Protein AF-0000000071573415 (afdb_homodimer)

Organism: Thalassiosira pseudonana (NCBI:txid35128)

Secondary structure (DSSP, 8-state):
--EEEEEPPPTHHHHHHHHHIIIIIIIHHHHHHHHHHHH-EEEEESSEEEEEESGGG-EEEEEEGGGEEEEEEEE-TTS-EEEEEEETTS-EEEEEEESSHHHHHHHHHTTS-HHHHHHIIIIIB----/--EEEEEPPPTHHHHHHHHHIIIIIIIHHHHHHHHHHHH-EEEEESSEEEEEESGGG-EEEEEEGGGEEEEEEEE-TTS-EEEEEEETTS-EEEEEEESSHHHHHHHHHTTS-HHHHHHIIIIIB----

Sequence (258 aa):
EETFYEGPPAITETIAPTISILTVVGIVPAAAAWARQAWVRYKITNRRIRVTSGIQGKDMAEIVYPDVVEIRTVKRLFGDGDMVFFLRDGAKFEMRNVPNFEETMEFILRNVDEDVVKMYRNKGDVGANEETFYEGPPAITETIAPTISILTVVGIVPAAAAWARQAWVRYKITNRRIRVTSGIQGKDMAEIVYPDVVEIRTVKRLFGDGDMVFFLRDGAKFEMRNVPNFEETMEFILRNVDEDVVKMYRNKGDVGAN

Foldseek 3Di:
DDDDDDDDDDCVVVVVVVVCVCPPPDPVVVVVVVQQVVAWDWDDDLFKIKIFGDDVSPDIDMDTQAQFDEKAKEADDVQFIKIWTQGNVRDIDIDGRHHNHVVSVVSSLVRHDPNRVVRCVVPRHPYPD/DDDDDDDDDDCVVVVVVVVCVCPPPDPVVVVVVVQQVVAWDWDDDLFKIKIFGDDVRPDIDMDTQAQFDEKAKEADDVQFIKIWTQGNVRDIDIDGRHHNHVVSVVSSLVRHDPNRVVRCVVPRHPYPD

Solvent-accessible surface area (backbone atoms only — not comparable to full-atom values): 13401 Å² total; per-residue (Å²): 132,52,76,76,46,75,44,53,50,36,63,68,73,38,44,56,42,42,50,48,12,46,52,69,60,14,36,52,60,24,45,52,40,47,48,46,48,70,40,31,33,39,36,36,41,64,54,35,43,35,41,28,30,49,79,93,46,72,38,70,48,73,50,47,34,88,42,47,61,41,51,39,38,39,73,46,95,83,41,25,19,34,38,36,36,34,32,76,86,68,49,76,47,77,46,66,36,35,53,57,28,67,64,48,48,55,56,50,52,70,45,35,52,67,68,34,44,53,48,24,76,76,63,18,66,49,62,86,116,132,53,77,77,44,74,44,53,50,37,63,67,72,38,44,56,43,42,50,48,11,47,51,67,62,14,36,52,59,25,46,50,39,46,47,47,49,71,39,31,32,39,36,36,40,63,52,34,43,35,39,27,30,49,79,92,46,73,38,72,49,74,48,45,34,88,42,49,60,40,51,40,38,40,77,44,96,84,41,26,18,35,40,37,36,34,32,75,85,68,48,75,48,78,46,68,35,34,52,58,28,67,64,47,49,54,55,50,51,71,45,35,53,66,69,33,44,52,48,26,75,75,62,18,63,49,59,90,119

Nearest PDB structures (foldseek):
  2yf0-assembly1_A-2  TM=7.183E-01  e=2.375E-02  Homo sapiens
  3tvv-assembly1_A  TM=5.685E-01  e=2.089E-02  Saccharomyces cerevisiae S288C
  3gyp-assembly1_A  TM=4.938E-01  e=9.049E-03  Saccharomyces cerevisiae
  3tw1-assembly1_A  TM=4.857E-01  e=3.726E-02  Saccharomyces cerevisiae S288C
  5gow-assembly1_B  TM=4.878E-01  e=1.861E-01  Homo sapiens

InterPro domains:
  IPR005182 YdbS-like, PH domain [PF03703] (39-108)

Radius of gyration: 31.97 Å; Cα contacts (8 Å, |Δi|>4): 483; chains: 2; bounding box: 37×88×58 Å

Structure (mmCIF, N/CA/C/O backbone):
data_AF-0000000071573415-model_v1
#
loop_
_entity.id
_entity.type
_entity.pdbx_description
1 polymer 'YdbS-like PH domain-containing protein'
#
loop_
_atom_site.group_PDB
_atom_site.id
_atom_site.type_symbol
_atom_site.label_atom_id
_atom_site.label_alt_id
_atom_site.label_comp_id
_atom_site.label_asym_id
_atom_site.label_entity_id
_atom_site.label_seq_id
_atom_site.pdbx_PDB_ins_code
_atom_site.Cartn_x
_atom_site.Cartn_y
_atom_site.Cartn_z
_atom_site.occupancy
_atom_site.B_iso_or_equiv
_atom_site.auth_seq_id
_atom_site.auth_comp_id
_atom_site.auth_asym_id
_atom_site.auth_atom_id
_atom_site.pdbx_PDB_model_num
ATOM 1 N N . GLU A 1 1 ? 7.246 -32.438 -30.641 1 89.75 1 GLU A N 1
ATOM 2 C CA . GLU A 1 1 ? 6.738 -31.828 -29.422 1 89.75 1 GLU A CA 1
ATOM 3 C C . GLU A 1 1 ? 5.953 -30.562 -29.719 1 89.75 1 GLU A C 1
ATOM 5 O O . GLU A 1 1 ? 6.426 -29.688 -30.438 1 89.75 1 GLU A O 1
ATOM 10 N N . GLU A 1 2 ? 4.629 -30.484 -29.422 1 95.69 2 GLU A N 1
ATOM 11 C CA . GLU A 1 2 ? 3.744 -29.328 -29.609 1 95.69 2 GLU A CA 1
ATOM 12 C C . GLU A 1 2 ? 3.537 -28.578 -28.297 1 95.69 2 GLU A C 1
ATOM 14 O O . GLU A 1 2 ? 3.219 -29.172 -27.281 1 95.69 2 GLU A O 1
ATOM 19 N N . THR A 1 3 ? 3.898 -27.297 -28.438 1 96.44 3 THR A N 1
ATOM 20 C CA . THR A 1 3 ? 3.762 -26.453 -27.25 1 96.44 3 THR A CA 1
ATOM 21 C C . THR A 1 3 ? 2.332 -25.922 -27.125 1 96.44 3 THR A C 1
ATOM 23 O O . THR A 1 3 ? 1.786 -25.344 -28.062 1 96.44 3 THR A O 1
ATOM 26 N N . PHE A 1 4 ? 1.819 -26.203 -25.906 1 96.94 4 PHE A N 1
ATOM 27 C CA . PHE A 1 4 ? 0.477 -25.703 -25.641 1 96.94 4 PHE A CA 1
ATOM 28 C C . PHE A 1 4 ? 0.533 -24.328 -24.969 1 96.94 4 PHE A C 1
ATOM 30 O O . PHE A 1 4 ? -0.201 -23.422 -25.359 1 96.94 4 PHE A O 1
ATOM 37 N N . TYR A 1 5 ? 1.377 -24.266 -23.984 1 96.88 5 TYR A N 1
ATOM 38 C CA . TYR A 1 5 ? 1.493 -23.031 -23.219 1 96.88 5 TYR A CA 1
ATOM 39 C C . TYR A 1 5 ? 2.945 -22.75 -22.844 1 96.88 5 TYR A C 1
ATOM 41 O O . TYR A 1 5 ? 3.682 -23.656 -22.469 1 96.88 5 TYR A O 1
ATOM 49 N N . GLU A 1 6 ? 3.363 -21.562 -23.016 1 96.19 6 GLU A N 1
ATOM 50 C CA . GLU A 1 6 ? 4.66 -21.062 -22.562 1 96.19 6 GLU A CA 1
ATOM 51 C C . GLU A 1 6 ? 4.559 -19.641 -22.016 1 96.19 6 GLU A C 1
ATOM 53 O O . GLU A 1 6 ? 4.293 -18.703 -22.781 1 96.19 6 GLU A O 1
ATOM 58 N N . GLY A 1 7 ? 4.574 -19.531 -20.766 1 94.31 7 GLY A N 1
ATOM 59 C CA . GLY A 1 7 ? 4.426 -18.219 -20.172 1 94.31 7 GLY A CA 1
ATOM 60 C C . GLY A 1 7 ? 4.426 -18.25 -18.656 1 94.31 7 GLY A C 1
ATOM 61 O O . GLY A 1 7 ? 4.723 -19.281 -18.047 1 94.31 7 GLY A O 1
ATOM 62 N N . PRO A 1 8 ? 4.203 -17.094 -17.984 1 93.94 8 PRO A N 1
ATOM 63 C CA . PRO A 1 8 ? 4.207 -16.984 -16.516 1 93.94 8 PRO A CA 1
ATOM 64 C C . PRO A 1 8 ? 2.936 -17.547 -15.883 1 93.94 8 PRO A C 1
ATOM 66 O O . PRO A 1 8 ? 1.972 -17.859 -16.594 1 93.94 8 PRO A O 1
ATOM 69 N N . PRO A 1 9 ? 2.936 -17.766 -14.5 1 95.25 9 PRO A N 1
ATOM 70 C CA . PRO A 1 9 ? 1.713 -18.156 -13.789 1 95.25 9 PRO A CA 1
ATOM 71 C C . PRO A 1 9 ? 0.625 -17.078 -13.859 1 95.25 9 PRO A C 1
ATOM 73 O O . PRO A 1 9 ? 0.882 -15.969 -14.312 1 95.25 9 PRO A O 1
ATOM 76 N N . ALA A 1 10 ? -0.51 -17.516 -13.422 1 93.81 10 ALA A N 1
ATOM 77 C CA . ALA A 1 10 ? -1.631 -16.578 -13.406 1 93.81 10 ALA A CA 1
ATOM 78 C C . ALA A 1 10 ? -1.359 -15.422 -12.461 1 93.81 10 ALA A C 1
ATOM 80 O O . ALA A 1 10 ? -0.76 -15.602 -11.398 1 93.81 10 ALA A O 1
ATOM 81 N N . ILE A 1 11 ? -1.774 -14.266 -12.758 1 91.69 11 ILE A N 1
ATOM 82 C CA . ILE A 1 11 ? -1.484 -13.031 -12.031 1 91.69 11 ILE A CA 1
ATOM 83 C C . ILE A 1 11 ? -2.389 -12.922 -10.805 1 91.69 11 ILE A C 1
ATOM 85 O O . ILE A 1 11 ? -2.137 -12.117 -9.906 1 91.69 11 ILE A O 1
ATOM 89 N N . THR A 1 12 ? -3.375 -13.836 -10.664 1 90.38 12 THR A N 1
ATOM 90 C CA . THR A 1 12 ? -4.355 -13.734 -9.586 1 90.38 12 THR A CA 1
ATOM 91 C C . THR A 1 12 ? -3.674 -13.789 -8.227 1 90.38 12 THR A C 1
ATOM 93 O O . THR A 1 12 ? -4.113 -13.141 -7.277 1 90.38 12 THR A O 1
ATOM 96 N N . GLU A 1 13 ? -2.654 -14.547 -8.055 1 84.62 13 GLU A N 1
ATOM 97 C CA . GLU A 1 13 ? -1.95 -14.688 -6.781 1 84.62 13 GLU A CA 1
ATOM 98 C C . GLU A 1 13 ? -1.253 -13.391 -6.391 1 84.62 13 GLU A C 1
ATOM 100 O O . GLU A 1 13 ? -0.98 -13.156 -5.211 1 84.62 13 GLU A O 1
ATOM 105 N N . THR A 1 14 ? -0.843 -12.609 -7.348 1 89.12 14 THR A N 1
ATOM 106 C CA . THR A 1 14 ? -0.146 -11.352 -7.086 1 89.12 14 THR A CA 1
ATOM 107 C C . THR A 1 14 ? -1.133 -10.258 -6.695 1 89.12 14 THR A C 1
ATOM 109 O O . THR A 1 14 ? -0.766 -9.297 -6.012 1 89.12 14 THR A O 1
ATOM 112 N N . ILE A 1 15 ? -2.369 -10.523 -6.977 1 89.25 15 ILE A N 1
ATOM 113 C CA . ILE A 1 15 ? -3.393 -9.5 -6.785 1 89.25 15 ILE A CA 1
ATOM 114 C C . ILE A 1 15 ? -3.686 -9.344 -5.293 1 89.25 15 ILE A C 1
ATOM 116 O O . ILE A 1 15 ? -3.74 -8.219 -4.785 1 89.25 15 ILE A O 1
ATOM 120 N N . ALA A 1 16 ? -3.83 -10.539 -4.57 1 86.5 16 ALA A N 1
ATOM 121 C CA . ALA A 1 16 ? -4.242 -10.508 -3.17 1 86.5 16 ALA A CA 1
ATOM 122 C C . ALA A 1 16 ? -3.252 -9.719 -2.32 1 86.5 16 ALA A C 1
ATOM 124 O O . ALA A 1 16 ? -3.645 -8.82 -1.575 1 86.5 16 ALA A O 1
ATOM 125 N N . PRO A 1 17 ? -1.995 -10.055 -2.504 1 84.81 17 PRO A N 1
ATOM 126 C CA . PRO A 1 17 ? -1.043 -9.273 -1.714 1 84.81 17 PRO A CA 1
ATOM 127 C C . PRO A 1 17 ? -1.015 -7.801 -2.115 1 84.81 17 PRO A C 1
ATOM 129 O O . PRO A 1 17 ? -0.811 -6.93 -1.265 1 84.81 17 PRO A O 1
ATOM 132 N N . THR A 1 18 ? -1.168 -7.508 -3.33 1 86.19 18 THR A N 1
ATOM 133 C CA . THR A 1 18 ? -1.162 -6.137 -3.824 1 86.19 18 THR A CA 1
ATOM 134 C C . THR A 1 18 ? -2.354 -5.355 -3.275 1 86.19 18 THR A C 1
ATOM 136 O O . THR A 1 18 ? -2.195 -4.25 -2.762 1 86.19 18 THR A O 1
ATOM 139 N N . ILE A 1 19 ? -3.549 -5.961 -3.277 1 84 19 ILE A N 1
ATOM 140 C CA . ILE A 1 19 ? -4.766 -5.328 -2.779 1 84 19 ILE A CA 1
ATOM 141 C C . ILE A 1 19 ? -4.676 -5.152 -1.266 1 84 19 ILE A C 1
ATOM 143 O O . ILE A 1 19 ? -5.102 -4.133 -0.725 1 84 19 ILE A O 1
ATOM 147 N N . SER A 1 20 ? -4.234 -6.25 -0.617 1 79.81 20 SER A N 1
ATOM 148 C CA . SER A 1 20 ? -4.117 -6.219 0.837 1 79.81 20 SER A CA 1
ATOM 149 C C . SER A 1 20 ? -3.281 -5.027 1.298 1 79.81 20 SER A C 1
ATOM 151 O O . SER A 1 20 ? -3.621 -4.367 2.281 1 79.81 20 SER A O 1
ATOM 153 N N . ILE A 1 21 ? -2.209 -4.711 0.674 1 73.69 21 ILE A N 1
ATOM 154 C CA . ILE A 1 21 ? -1.336 -3.584 0.986 1 73.69 21 ILE A CA 1
ATOM 155 C C . ILE A 1 21 ? -2.117 -2.277 0.86 1 73.69 21 ILE A C 1
ATOM 157 O O . ILE A 1 21 ? -2.002 -1.395 1.713 1 73.69 21 ILE A O 1
ATOM 161 N N . LEU A 1 22 ? -2.822 -2.219 -0.159 1 74 22 LEU A N 1
ATOM 162 C CA . LEU A 1 22 ? -3.566 -0.999 -0.45 1 74 22 LEU A CA 1
ATOM 163 C C . LEU A 1 22 ? -4.648 -0.759 0.597 1 74 22 LEU A C 1
ATOM 165 O O . LEU A 1 22 ? -4.855 0.376 1.032 1 74 22 LEU A O 1
ATOM 169 N N . THR A 1 23 ? -5.227 -1.8 1.065 1 72.75 23 THR A N 1
ATOM 170 C CA . THR A 1 23 ? -6.367 -1.651 1.962 1 72.75 23 THR A CA 1
ATOM 171 C C . THR A 1 23 ? -5.902 -1.439 3.4 1 72.75 23 THR A C 1
ATOM 173 O O . THR A 1 23 ? -6.371 -0.524 4.082 1 72.75 23 THR A O 1
ATOM 176 N N . VAL A 1 24 ? -5.23 -2.395 3.91 1 67.94 24 VAL A N 1
ATOM 177 C CA . VAL A 1 24 ? -4.992 -2.496 5.344 1 67.94 24 VAL A CA 1
ATOM 178 C C . VAL A 1 24 ? -4.125 -1.327 5.809 1 67.94 24 VAL A C 1
ATOM 180 O O . VAL A 1 24 ? -4.484 -0.617 6.75 1 67.94 24 VAL A O 1
ATOM 183 N N . VAL A 1 25 ? -2.939 -1.235 5.43 1 63.47 25 VAL A N 1
ATOM 184 C CA . VAL A 1 25 ? -1.968 -0.404 6.133 1 63.47 25 VAL A CA 1
ATOM 185 C C . VAL A 1 25 ? -1.987 1.012 5.559 1 63.47 25 VAL A C 1
ATOM 187 O O . VAL A 1 25 ? -1.736 1.982 6.277 1 63.47 25 VAL A O 1
ATOM 190 N N . GLY A 1 26 ? -2.305 1.01 4.238 1 70.19 26 GLY A N 1
ATOM 191 C CA . GLY A 1 26 ? -1.919 2.264 3.607 1 70.19 26 GLY A CA 1
ATOM 192 C C . GL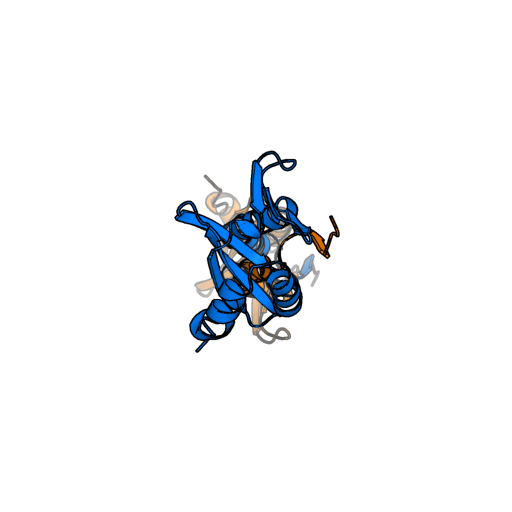Y A 1 26 ? -3.104 3.145 3.26 1 70.19 26 GLY A C 1
ATOM 193 O O . GLY A 1 26 ? -3.061 4.359 3.463 1 70.19 26 GLY A O 1
ATOM 194 N N . ILE A 1 27 ? -4.219 2.41 3.061 1 80.12 27 ILE A N 1
ATOM 195 C CA . ILE A 1 27 ? -5.199 3.205 2.332 1 80.12 27 ILE A CA 1
ATOM 196 C C . ILE A 1 27 ? -6.008 4.055 3.312 1 80.12 27 ILE A C 1
ATOM 198 O O . ILE A 1 27 ? -6.242 5.242 3.068 1 80.12 27 ILE A O 1
ATOM 202 N N . VAL A 1 28 ? -6.285 3.451 4.438 1 85 28 VAL A N 1
ATOM 203 C CA . VAL A 1 28 ? -7.156 4.148 5.375 1 85 28 VAL A CA 1
ATOM 204 C C . VAL A 1 28 ? -6.41 5.332 5.988 1 85 28 VAL A C 1
ATOM 206 O O . VAL A 1 28 ? -6.879 6.473 5.926 1 85 28 VAL A O 1
ATOM 209 N N . PRO A 1 29 ? -5.301 4.996 6.645 1 84.06 29 PRO A N 1
ATOM 210 C CA . PRO A 1 29 ? -4.578 6.145 7.199 1 84.06 29 PRO A CA 1
ATOM 211 C C . PRO A 1 29 ? -4.18 7.16 6.129 1 84.06 29 PRO A C 1
ATOM 213 O O . PRO A 1 29 ? -4.25 8.367 6.367 1 84.06 29 PRO A O 1
ATOM 216 N N . ALA A 1 30 ? -3.684 6.703 5.07 1 87.25 30 ALA A N 1
ATOM 217 C CA . ALA A 1 30 ? -3.307 7.59 3.971 1 87.25 30 ALA A CA 1
ATOM 218 C C . ALA A 1 30 ? -4.504 8.398 3.482 1 87.25 30 ALA A C 1
ATOM 220 O O . ALA A 1 30 ? -4.391 9.602 3.242 1 87.25 30 ALA A O 1
ATOM 221 N N . ALA A 1 31 ? -5.641 7.754 3.389 1 89.25 31 ALA A N 1
ATOM 222 C CA . ALA A 1 31 ? -6.859 8.438 2.955 1 89.25 31 ALA A CA 1
ATOM 223 C C . ALA A 1 31 ? -7.266 9.523 3.947 1 89.25 31 ALA A C 1
ATOM 225 O O . ALA A 1 31 ? -7.676 10.609 3.549 1 89.25 31 ALA A O 1
ATOM 226 N N . ALA A 1 32 ? -7.18 9.117 5.098 1 88.5 32 ALA A N 1
ATOM 227 C CA . ALA A 1 32 ? -7.508 10.086 6.141 1 88.5 32 ALA A CA 1
ATOM 228 C C . ALA A 1 32 ? -6.594 11.305 6.066 1 88.5 32 ALA A C 1
ATOM 230 O O . ALA A 1 32 ? -7.055 12.445 6.184 1 88.5 32 ALA A O 1
ATOM 231 N N . ALA A 1 33 ? -5.27 11.047 5.992 1 89.44 33 ALA A N 1
ATOM 232 C CA . ALA A 1 33 ? -4.293 12.125 5.879 1 89.44 33 ALA A CA 1
ATOM 233 C C . ALA A 1 33 ? -4.566 12.992 4.648 1 89.44 33 ALA A C 1
ATOM 235 O O . ALA A 1 33 ? -4.508 14.219 4.719 1 89.44 33 ALA A O 1
ATOM 236 N N . TRP A 1 34 ? -4.957 12.359 3.586 1 92.31 34 TRP A N 1
ATOM 237 C CA . TRP A 1 34 ? -5.238 13.062 2.342 1 92.31 34 TRP A CA 1
ATOM 238 C C . TRP A 1 34 ? -6.523 13.875 2.455 1 92.31 34 TRP A C 1
ATOM 240 O O . TRP A 1 34 ? -6.598 15 1.954 1 92.31 34 TRP A O 1
ATOM 250 N N . ALA A 1 35 ? -7.496 13.367 3.104 1 92 35 ALA A N 1
ATOM 251 C CA . ALA A 1 35 ? -8.734 14.102 3.35 1 92 35 ALA A CA 1
ATOM 252 C C . ALA A 1 35 ? -8.469 15.375 4.148 1 92 35 ALA A C 1
ATOM 254 O O . ALA A 1 35 ? -8.984 16.438 3.809 1 92 35 ALA A O 1
ATOM 255 N N . ARG A 1 36 ? -7.672 15.172 5.148 1 90.62 36 ARG A N 1
ATOM 256 C CA . ARG A 1 36 ? -7.32 16.344 5.945 1 90.62 36 ARG A CA 1
ATOM 257 C C . ARG A 1 36 ? -6.625 17.391 5.094 1 90.62 36 ARG A C 1
ATOM 259 O O . ARG A 1 36 ? -6.926 18.578 5.195 1 90.62 36 ARG A O 1
ATOM 266 N N . GLN A 1 37 ? -5.676 16.906 4.328 1 91.88 37 GLN A N 1
ATOM 267 C CA . GLN A 1 37 ? -4.93 17.797 3.445 1 91.88 37 GLN A CA 1
ATOM 268 C C . GLN A 1 37 ? -5.863 18.531 2.494 1 91.88 37 GLN A C 1
ATOM 270 O O . GLN A 1 37 ? -5.609 19.688 2.146 1 91.88 37 GLN A O 1
ATOM 275 N N . ALA A 1 38 ? -6.93 17.984 2.16 1 91.94 38 ALA A N 1
ATOM 276 C CA . ALA A 1 38 ? -7.848 18.531 1.169 1 91.94 38 ALA A CA 1
ATOM 277 C C . ALA A 1 38 ? -8.852 19.469 1.82 1 91.94 38 ALA A C 1
ATOM 279 O O . ALA A 1 38 ? -9.281 20.453 1.205 1 91.94 38 ALA A O 1
ATOM 280 N N . TRP A 1 39 ? -9.133 19.203 3.098 1 92.94 39 TRP A N 1
ATOM 281 C CA . TRP A 1 39 ? -10.258 19.922 3.701 1 92.94 39 TRP A CA 1
ATOM 282 C C . TRP A 1 39 ? -9.773 21.047 4.609 1 92.94 39 TRP A C 1
ATOM 284 O O . TRP A 1 39 ? -10.453 22.047 4.773 1 92.94 39 TRP A O 1
ATOM 294 N N . VAL A 1 40 ? -8.68 20.891 5.172 1 94.62 40 VAL A N 1
ATOM 295 C CA . VAL A 1 40 ? -8.195 21.891 6.125 1 94.62 40 VAL A CA 1
ATOM 296 C C . VAL A 1 40 ? -7.547 23.047 5.379 1 94.62 40 VAL A C 1
ATOM 298 O O . VAL A 1 40 ? -6.801 22.844 4.418 1 94.62 40 VAL A O 1
ATOM 301 N N . ARG A 1 41 ? -7.871 24.25 5.789 1 95.62 41 ARG A N 1
ATOM 302 C CA . ARG A 1 41 ? -7.297 25.453 5.207 1 95.62 41 ARG A CA 1
ATOM 303 C C . ARG A 1 41 ? -6.797 26.406 6.289 1 95.62 41 ARG A C 1
ATOM 305 O O . ARG A 1 41 ? -7.449 26.578 7.32 1 95.62 41 ARG A O 1
ATOM 312 N N . TYR A 1 42 ? -5.66 26.891 6.008 1 97.31 42 TYR A N 1
ATOM 313 C CA . TYR A 1 42 ? -5.09 27.938 6.852 1 97.31 42 TYR A CA 1
ATOM 314 C C . TYR A 1 42 ? -5.195 29.297 6.176 1 97.31 42 TYR A C 1
ATOM 316 O O . TYR A 1 42 ? -4.98 29.406 4.965 1 97.31 42 TYR A O 1
ATOM 324 N N . LYS A 1 43 ? -5.582 30.281 6.945 1 97.56 43 LYS A N 1
ATOM 325 C CA . LYS A 1 43 ? -5.52 31.672 6.52 1 97.56 43 LYS A CA 1
ATOM 326 C C . LYS A 1 43 ? -4.781 32.531 7.547 1 97.56 43 LYS A C 1
ATOM 328 O O . LYS A 1 43 ? -5.227 32.656 8.688 1 97.56 43 LYS A O 1
ATOM 333 N N . ILE A 1 44 ? -3.707 33.031 7.059 1 98.38 44 ILE A N 1
ATOM 334 C CA . ILE A 1 44 ? -2.867 33.844 7.926 1 98.38 44 ILE A CA 1
ATOM 335 C C . ILE A 1 44 ? -2.811 35.281 7.395 1 98.38 44 ILE A C 1
ATOM 337 O O . ILE A 1 44 ? -2.381 35.5 6.258 1 98.38 44 ILE A O 1
ATOM 341 N N . THR A 1 45 ? -3.293 36.281 8.141 1 98.25 45 THR A N 1
ATOM 342 C CA . THR A 1 45 ? -3.283 37.688 7.781 1 98.25 45 THR A CA 1
ATOM 343 C C . THR A 1 45 ? -2.488 38.531 8.797 1 98.25 45 THR A C 1
ATOM 345 O O . THR A 1 45 ? -1.849 37.969 9.688 1 98.25 45 THR A O 1
ATOM 348 N N . ASN A 1 46 ? -2.5 39.812 8.578 1 98.06 46 ASN A N 1
ATOM 349 C CA . ASN A 1 46 ? -1.81 40.688 9.531 1 98.06 46 ASN A CA 1
ATOM 350 C C . ASN A 1 46 ? -2.662 40.938 10.766 1 98.06 46 ASN A C 1
ATOM 352 O O . ASN A 1 46 ? -2.211 41.594 11.711 1 98.06 46 ASN A O 1
ATOM 356 N N . ARG A 1 47 ? -3.867 40.281 10.812 1 97.69 47 ARG A N 1
ATOM 357 C CA . ARG A 1 47 ? -4.73 40.562 11.953 1 97.69 47 ARG A CA 1
ATOM 358 C C . ARG A 1 47 ? -5.082 39.281 12.695 1 97.69 47 ARG A C 1
ATOM 360 O O . ARG A 1 47 ? -5.305 39.312 13.906 1 97.69 47 ARG A O 1
ATOM 367 N N . ARG A 1 48 ? -5.172 38.188 11.906 1 98.12 48 ARG A N 1
ATOM 368 C CA . ARG A 1 48 ? -5.699 37 12.539 1 98.12 48 ARG A CA 1
ATOM 369 C C . ARG A 1 48 ? -5.207 35.75 11.82 1 98.12 48 ARG A C 1
ATOM 371 O O . ARG A 1 48 ? -4.664 35.812 10.719 1 98.12 48 ARG A O 1
ATOM 378 N N . ILE A 1 49 ? -5.32 34.625 12.539 1 98.19 49 ILE A N 1
ATOM 379 C CA . ILE A 1 49 ? -5.105 33.281 12.008 1 98.19 49 ILE A CA 1
ATOM 380 C C . ILE A 1 49 ? -6.414 32.5 12.047 1 98.19 49 ILE A C 1
ATOM 382 O O . ILE A 1 49 ? -7.09 32.469 13.078 1 98.19 49 ILE A O 1
ATOM 386 N N . ARG A 1 50 ? -6.711 31.953 10.906 1 97.38 50 ARG A N 1
ATOM 387 C CA . ARG A 1 50 ? -7.926 31.156 10.781 1 97.38 50 ARG A CA 1
ATOM 388 C C . ARG A 1 50 ? -7.605 29.75 10.305 1 97.38 50 ARG A C 1
ATOM 390 O O . ARG A 1 50 ? -6.77 29.562 9.414 1 97.38 50 ARG A O 1
ATOM 397 N N . VAL A 1 51 ? -8.211 28.844 10.992 1 96.38 51 VAL A N 1
ATOM 398 C CA . VAL A 1 51 ? -8.148 27.453 10.555 1 96.38 51 VAL A CA 1
ATOM 399 C C . VAL A 1 51 ? -9.547 26.953 10.219 1 96.38 51 VAL A C 1
ATOM 401 O O . VAL A 1 51 ? -10.461 27.031 11.047 1 96.38 51 VAL A O 1
ATOM 404 N N . THR A 1 52 ? -9.711 26.688 8.969 1 95.44 52 THR A N 1
ATOM 405 C CA . THR A 1 52 ? -10.977 26.109 8.516 1 95.44 52 THR A CA 1
ATOM 406 C C . THR A 1 52 ? -10.836 24.609 8.297 1 95.44 52 THR A C 1
ATOM 408 O O . THR A 1 52 ? -9.883 24.156 7.66 1 95.44 52 THR A O 1
ATOM 411 N N . SER A 1 53 ? -11.734 23.984 9.156 1 90.12 53 SER A N 1
ATOM 412 C CA . SER A 1 53 ? -11.75 22.531 9.047 1 90.12 53 SER A CA 1
ATOM 413 C C . SER A 1 53 ? -13.148 22.016 8.727 1 90.12 53 SER A C 1
ATOM 415 O O . SER A 1 53 ? -14.102 22.797 8.648 1 90.12 53 SER A O 1
ATOM 417 N N . GLY A 1 54 ? -13.383 20.812 8.477 1 83.62 54 GLY A N 1
ATOM 418 C CA . GLY A 1 54 ? -14.664 20.219 8.133 1 83.62 54 GLY A CA 1
ATOM 419 C C . GLY A 1 54 ? -14.938 20.219 6.637 1 83.62 54 GLY A C 1
ATOM 420 O O . GLY A 1 54 ? -14.188 20.828 5.863 1 83.62 54 GLY A O 1
ATOM 421 N N . ILE A 1 55 ? -16.016 19.531 6.414 1 80.56 55 ILE A N 1
ATOM 422 C CA . ILE A 1 55 ? -16.438 19.5 5.02 1 80.56 55 ILE A CA 1
ATOM 423 C C . ILE A 1 55 ? -16.984 20.875 4.609 1 80.56 55 ILE A C 1
ATOM 425 O O . ILE A 1 55 ? -17.828 21.438 5.293 1 80.56 55 ILE A O 1
ATOM 429 N N . GLN A 1 56 ? -16.453 21.5 3.514 1 80.69 56 GLN A N 1
ATOM 430 C CA . GLN A 1 56 ? -16.859 22.797 2.975 1 80.69 56 GLN A CA 1
ATOM 431 C C . GLN A 1 56 ? -16.547 23.922 3.957 1 80.69 56 GLN A C 1
ATOM 433 O O . GLN A 1 56 ? -17.234 24.938 3.969 1 80.69 56 GLN A O 1
ATOM 438 N N . GLY A 1 57 ? -15.617 23.594 4.93 1 82.06 57 GLY A N 1
ATOM 439 C CA . GLY A 1 57 ? -15.18 24.656 5.816 1 82.06 57 GLY A CA 1
ATOM 440 C C . GLY A 1 57 ? -16.219 25.031 6.863 1 82.06 57 GLY A C 1
ATOM 441 O O . GLY A 1 57 ? -16.328 26.203 7.242 1 82.06 57 GLY A O 1
ATOM 442 N N . LYS A 1 58 ? -17.016 24.016 7.312 1 87.81 58 LYS A N 1
ATOM 443 C CA . LYS A 1 58 ? -18.094 24.281 8.258 1 87.81 58 LYS A CA 1
ATOM 444 C C . LYS A 1 58 ? -17.547 24.547 9.656 1 87.81 58 LYS A C 1
ATOM 446 O O . LYS A 1 58 ? -18.219 25.172 10.484 1 87.81 58 LYS A O 1
ATOM 451 N N . ASP A 1 59 ? -16.391 24.094 9.859 1 92.88 59 ASP A N 1
ATOM 452 C CA . ASP A 1 59 ? -15.766 24.312 11.156 1 92.88 59 ASP A CA 1
ATOM 453 C C . ASP A 1 59 ? -14.625 25.328 11.047 1 92.88 59 ASP A C 1
ATOM 455 O O . ASP A 1 59 ? -13.703 25.156 10.258 1 92.88 59 ASP A O 1
ATOM 459 N N . MET A 1 60 ? -14.789 26.469 11.664 1 94.5 60 MET A N 1
ATOM 460 C CA . MET A 1 60 ? -13.773 27.516 11.602 1 94.5 60 MET A CA 1
ATOM 461 C C . MET A 1 60 ? -13.305 27.891 13 1 94.5 60 MET A C 1
ATOM 463 O O . MET A 1 60 ? -14.117 28.016 13.922 1 94.5 60 MET A O 1
ATOM 467 N N . ALA A 1 61 ? -12.07 27.875 13.242 1 95.69 61 ALA A N 1
ATOM 468 C CA . ALA A 1 61 ? -11.438 28.406 14.445 1 95.69 61 ALA A CA 1
ATOM 469 C C . ALA A 1 61 ? -10.531 29.594 14.109 1 95.69 61 ALA A C 1
ATOM 471 O O . ALA A 1 61 ? -9.758 29.531 13.148 1 95.69 61 ALA A O 1
ATOM 472 N N . GLU A 1 62 ? -10.711 30.656 14.859 1 97 62 GLU A N 1
ATOM 473 C CA . GLU A 1 62 ? -9.984 31.875 14.555 1 97 62 GLU A CA 1
ATOM 474 C C . GLU A 1 62 ? -9.391 32.5 15.82 1 97 62 GLU A C 1
ATOM 476 O O . GLU A 1 62 ? -10.023 32.5 16.875 1 97 62 GLU A O 1
ATOM 481 N N . ILE A 1 63 ? -8.164 33.031 15.695 1 97.94 63 ILE A N 1
ATOM 482 C CA . ILE A 1 63 ? -7.562 33.812 16.781 1 97.94 63 ILE A CA 1
ATOM 483 C C . ILE A 1 63 ? -7.055 35.125 16.234 1 97.94 63 ILE A C 1
ATOM 485 O O . ILE A 1 63 ? -6.707 35.25 15.062 1 97.94 63 ILE A O 1
ATOM 489 N N . VAL A 1 64 ? -7.02 36.156 17.062 1 98.06 64 VAL A N 1
ATOM 490 C CA . VAL A 1 64 ? -6.48 37.469 16.703 1 98.06 64 VAL A CA 1
ATOM 491 C C . VAL A 1 64 ? -5.156 37.688 17.438 1 98.06 64 VAL A C 1
ATOM 493 O O . VAL A 1 64 ? -5.012 37.312 18.594 1 98.06 64 VAL A O 1
ATOM 496 N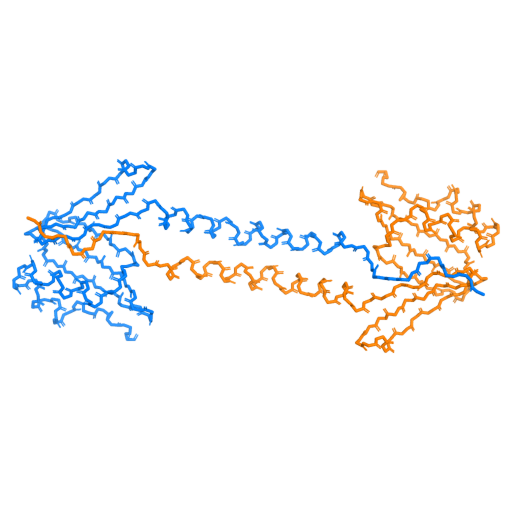 N . TYR A 1 65 ? -4.293 38.344 16.812 1 98.19 65 TYR A N 1
ATOM 497 C CA . TYR A 1 65 ? -2.928 38.5 17.297 1 98.19 65 TYR A CA 1
ATOM 498 C C . TYR A 1 65 ? -2.916 39.156 18.672 1 98.19 65 TYR A C 1
ATOM 500 O O . TYR A 1 65 ? -2.148 38.781 19.547 1 98.19 65 TYR A O 1
ATOM 508 N N . PRO A 1 66 ? -3.811 40.125 19 1 98.06 66 PRO A N 1
ATOM 509 C CA . PRO A 1 66 ? -3.793 40.781 20.312 1 98.06 66 PRO A CA 1
ATOM 510 C C . PRO A 1 66 ? -4.094 39.781 21.453 1 98.06 66 PRO A C 1
ATOM 512 O O . PRO A 1 66 ? -3.721 40.062 22.609 1 98.06 66 PRO A O 1
ATOM 515 N N . ASP A 1 67 ? -4.719 38.656 21.141 1 98.06 67 ASP A N 1
ATOM 516 C CA . ASP A 1 67 ? -5.098 37.719 22.172 1 98.06 67 ASP A CA 1
ATOM 517 C C . ASP A 1 67 ? -3.973 36.719 22.438 1 98.06 67 ASP A C 1
ATOM 519 O O . ASP A 1 67 ? -4.031 35.938 23.406 1 98.06 67 ASP A O 1
ATOM 523 N N . VAL A 1 68 ? -2.947 36.781 21.719 1 98.25 68 VAL A N 1
ATOM 524 C CA . VAL A 1 68 ? -1.854 35.844 21.859 1 98.25 68 VAL A CA 1
ATOM 525 C C . VAL A 1 68 ? -0.916 36.281 22.984 1 98.25 68 VAL A C 1
ATOM 527 O O . VAL A 1 68 ? -0.44 37.406 22.984 1 98.25 68 VAL A O 1
ATOM 530 N N . VAL A 1 69 ? -0.563 35.344 23.875 1 97.81 69 VAL A N 1
ATOM 531 C CA . VAL A 1 69 ? 0.302 35.719 24.984 1 97.81 69 VAL A CA 1
ATOM 532 C C . VAL A 1 69 ? 1.593 34.906 24.938 1 97.81 69 VAL A C 1
ATOM 534 O O . VAL A 1 69 ? 2.59 35.281 25.562 1 97.81 69 VAL A O 1
ATOM 537 N N . GLU A 1 70 ? 1.502 33.781 24.234 1 97 70 GLU A N 1
ATOM 538 C CA . GLU A 1 70 ? 2.689 32.938 24.094 1 97 70 GLU A CA 1
ATOM 539 C C . GLU A 1 70 ? 2.613 32.094 22.828 1 97 70 GLU A C 1
ATOM 541 O O . GLU A 1 70 ? 1.526 31.688 22.406 1 97 70 GLU A O 1
ATOM 546 N N . ILE A 1 71 ? 3.756 31.906 22.203 1 97.75 71 ILE A N 1
ATOM 547 C CA . ILE A 1 71 ? 3.852 31.031 21.047 1 97.75 71 ILE A CA 1
ATOM 548 C C . ILE A 1 71 ? 4.914 29.953 21.297 1 97.75 71 ILE A C 1
ATOM 550 O O . ILE A 1 71 ? 6.012 30.266 21.766 1 97.75 71 ILE A O 1
ATOM 554 N N . ARG A 1 72 ? 4.57 28.734 21.031 1 96.5 72 ARG A N 1
ATOM 555 C CA . ARG A 1 72 ? 5.512 27.625 21.031 1 96.5 72 ARG A CA 1
ATOM 556 C C . ARG A 1 72 ? 5.543 26.938 19.672 1 96.5 72 ARG A C 1
ATOM 558 O O . ARG A 1 72 ? 4.508 26.781 19.016 1 96.5 72 ARG A O 1
ATOM 565 N N . THR A 1 73 ? 6.766 26.594 19.281 1 96.62 73 THR A N 1
AT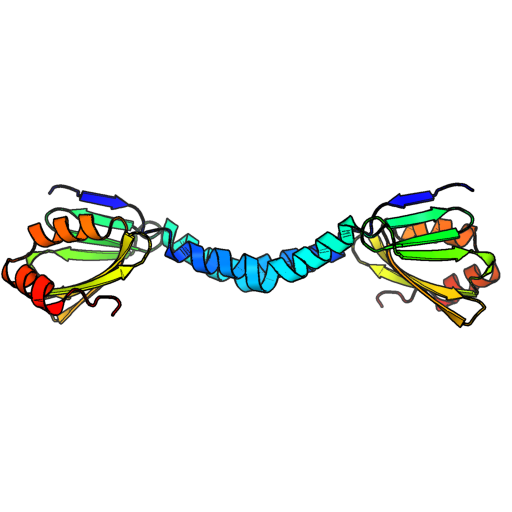OM 566 C CA . THR A 1 73 ? 6.859 26.016 17.938 1 96.62 73 THR A CA 1
ATOM 567 C C . THR A 1 73 ? 7.816 24.828 17.938 1 96.62 73 THR A C 1
ATOM 569 O O . THR A 1 73 ? 8.625 24.672 18.844 1 96.62 73 THR A O 1
ATOM 572 N N . VAL A 1 74 ? 7.562 23.969 17.016 1 94.38 74 VAL A N 1
ATOM 573 C CA . VAL A 1 74 ? 8.469 22.875 16.688 1 94.38 74 VAL A CA 1
ATOM 574 C C . VAL A 1 74 ? 8.727 22.828 15.188 1 94.38 74 VAL A C 1
ATOM 576 O O . VAL A 1 74 ? 7.84 22.484 14.406 1 94.38 74 VAL A O 1
ATOM 579 N N . LYS A 1 75 ? 9.891 23.188 14.828 1 93.31 75 LYS A N 1
ATOM 580 C CA . LYS A 1 75 ? 10.281 23.141 13.422 1 93.31 75 LYS A CA 1
ATOM 581 C C . LYS A 1 75 ? 10.641 21.719 13 1 93.31 75 LYS A C 1
ATOM 583 O O . LYS A 1 75 ? 11.281 20.984 13.758 1 93.31 75 LYS A O 1
ATOM 588 N N . ARG A 1 76 ? 10.266 21.359 11.758 1 91.06 76 ARG A N 1
ATOM 589 C CA . ARG A 1 76 ? 10.57 20.016 11.242 1 91.06 76 ARG A CA 1
ATOM 590 C C . ARG A 1 76 ? 11.594 20.094 10.109 1 91.06 76 ARG A C 1
ATOM 592 O O . ARG A 1 76 ? 11.945 21.188 9.656 1 91.06 76 ARG A O 1
ATOM 599 N N . LEU A 1 77 ? 12.078 18.875 9.633 1 87.75 77 LEU A N 1
ATOM 600 C CA . LEU A 1 77 ? 13.211 18.766 8.727 1 87.75 77 LEU A CA 1
ATOM 601 C C . LEU A 1 77 ? 12.859 19.297 7.34 1 87.75 77 LEU A C 1
ATOM 603 O O . LEU A 1 77 ? 13.727 19.797 6.621 1 87.75 77 LEU A O 1
ATOM 607 N N . PHE A 1 78 ? 11.641 19.375 6.898 1 91.06 78 PHE A N 1
ATOM 608 C CA . PHE A 1 78 ? 11.273 19.734 5.535 1 91.06 78 PHE A CA 1
ATOM 609 C C . PHE A 1 78 ? 10.789 21.172 5.465 1 91.06 78 PHE A C 1
ATOM 611 O O . PHE A 1 78 ? 10.227 21.594 4.453 1 91.06 78 PHE A O 1
ATOM 618 N N . GLY A 1 79 ? 10.969 21.953 6.469 1 92.62 79 GLY A N 1
ATOM 619 C CA . GLY A 1 79 ? 10.625 23.359 6.445 1 92.62 79 GLY A CA 1
ATOM 620 C C . GLY A 1 79 ? 9.242 23.656 7.012 1 92.62 79 GLY A C 1
ATOM 621 O O . GLY A 1 79 ? 8.805 24.7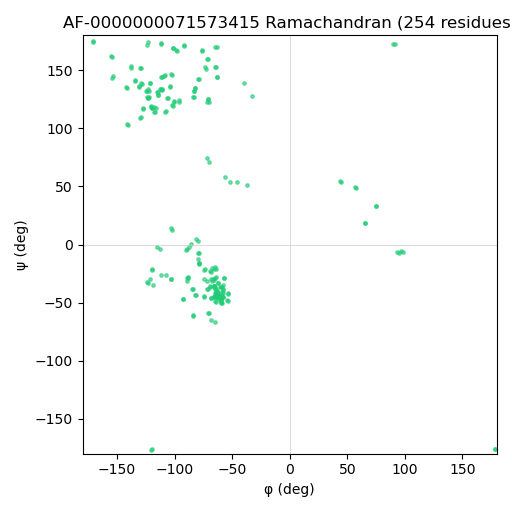97 7.047 1 92.62 79 GLY A O 1
ATOM 622 N N . ASP A 1 80 ? 8.555 22.562 7.27 1 95.81 80 ASP A N 1
ATOM 623 C CA . ASP A 1 80 ? 7.262 22.719 7.93 1 95.81 80 ASP A CA 1
ATOM 624 C C . ASP A 1 80 ? 7.406 22.641 9.445 1 95.81 80 ASP A C 1
ATOM 626 O O . ASP A 1 80 ? 8.516 22.516 9.969 1 95.81 80 ASP A O 1
ATOM 630 N N . GLY A 1 81 ? 6.363 22.938 10.18 1 95.44 81 GLY A N 1
ATOM 631 C CA . GLY A 1 81 ? 6.406 22.891 11.633 1 95.44 81 GLY A CA 1
ATOM 632 C C . GLY A 1 81 ? 5.043 23.062 12.273 1 95.44 81 GLY A C 1
ATOM 633 O O . GLY A 1 81 ? 4.039 23.234 11.578 1 95.44 81 GLY A O 1
ATOM 634 N N . ASP A 1 82 ? 5.051 22.906 13.555 1 96.5 82 ASP A N 1
ATOM 635 C CA . ASP A 1 82 ? 3.842 23.062 14.359 1 96.5 82 ASP A CA 1
ATOM 636 C C . ASP A 1 82 ? 3.932 24.312 15.25 1 96.5 82 ASP A C 1
ATOM 638 O O . ASP A 1 82 ? 5.02 24.688 15.688 1 96.5 82 ASP A O 1
ATOM 642 N N . MET A 1 83 ? 2.77 24.953 15.406 1 97.44 83 MET A N 1
ATOM 643 C CA . MET A 1 83 ? 2.684 26.141 16.266 1 97.44 83 MET A CA 1
ATOM 644 C C . MET A 1 83 ? 1.541 26 17.266 1 97.44 83 MET A C 1
ATOM 646 O O . MET A 1 83 ? 0.477 25.469 16.938 1 97.44 83 MET A O 1
ATOM 650 N N . VAL A 1 84 ? 1.801 26.375 18.391 1 97.44 84 VAL A N 1
ATOM 651 C CA . VAL A 1 84 ? 0.77 26.438 19.422 1 97.44 84 VAL A CA 1
ATOM 652 C C . VAL A 1 84 ? 0.689 27.859 19.969 1 97.44 84 VAL A C 1
ATOM 654 O O . VAL A 1 84 ? 1.708 28.453 20.344 1 97.44 84 VAL A O 1
ATOM 657 N N . PHE A 1 85 ? -0.483 28.453 19.969 1 98.12 85 PHE A N 1
ATOM 658 C CA . PHE A 1 85 ? -0.74 29.781 20.516 1 98.12 85 PHE A CA 1
ATOM 659 C C . PHE A 1 85 ? -1.496 29.703 21.828 1 98.12 85 PHE A C 1
ATOM 661 O O . PHE A 1 85 ? -2.521 29.016 21.922 1 98.12 85 PHE A O 1
ATOM 668 N N . PHE A 1 86 ? -0.966 30.297 22.781 1 97.75 86 PHE A N 1
ATOM 669 C CA . PHE A 1 86 ? -1.668 30.453 24.047 1 97.75 86 PHE A CA 1
ATOM 670 C C . PHE A 1 86 ? -2.357 31.812 24.109 1 97.75 86 PHE A C 1
ATOM 672 O O . PHE A 1 86 ? -1.733 32.844 23.859 1 97.75 86 PHE A O 1
ATOM 679 N N . LEU A 1 87 ? -3.619 31.797 24.344 1 98.25 87 LEU A N 1
ATOM 680 C CA . LEU A 1 87 ? -4.422 33.031 24.312 1 98.25 87 LEU A CA 1
ATOM 681 C C . LEU A 1 87 ? -4.648 33.562 25.703 1 98.25 87 LEU A C 1
ATOM 683 O O . LEU A 1 87 ? -4.422 32.875 26.703 1 98.25 87 LEU A O 1
ATOM 687 N N . ARG A 1 88 ? -5.117 34.75 25.766 1 97.56 88 ARG A N 1
ATOM 688 C CA . ARG A 1 88 ? -5.32 35.469 27.016 1 97.56 88 ARG A CA 1
ATOM 689 C C . ARG A 1 88 ? -6.387 34.781 27.875 1 97.56 88 ARG A C 1
ATOM 691 O O . ARG A 1 88 ? -6.305 34.812 29.109 1 97.56 88 ARG A O 1
ATOM 698 N N . ASP A 1 89 ? -7.262 34.156 27.234 1 97.06 89 ASP A N 1
ATOM 699 C CA . ASP A 1 89 ? -8.359 33.5 27.969 1 97.06 89 ASP A CA 1
ATOM 700 C C . ASP A 1 89 ? -7.977 32.125 28.422 1 97.06 89 ASP A C 1
ATOM 702 O O . ASP A 1 89 ? -8.797 31.406 29.016 1 97.06 89 ASP A O 1
ATOM 706 N N . GLY A 1 90 ? -6.816 31.734 28.125 1 97 90 GLY A N 1
ATOM 707 C CA . GLY A 1 90 ? -6.344 30.422 28.562 1 97 90 GLY A CA 1
ATOM 708 C C . GLY A 1 90 ? -6.496 29.344 27.5 1 97 90 GLY A C 1
ATOM 709 O O . GLY A 1 90 ? -6.008 28.234 27.672 1 97 90 GLY A O 1
ATOM 710 N N . ALA A 1 91 ? -7.133 29.734 26.406 1 97.06 91 ALA A N 1
ATOM 711 C CA . ALA A 1 91 ? -7.324 28.766 25.344 1 97.06 91 ALA A CA 1
ATOM 712 C C . ALA A 1 91 ? -6.02 28.5 24.594 1 97.06 91 ALA A C 1
ATOM 714 O O . ALA A 1 91 ? -5.113 29.344 24.609 1 97.06 91 ALA A O 1
ATOM 715 N N . LYS A 1 92 ? -5.992 27.312 24.062 1 97 92 LYS A N 1
ATOM 716 C CA . LYS A 1 92 ? -4.867 26.922 23.219 1 97 92 LYS A CA 1
ATOM 717 C C . LYS A 1 92 ? -5.309 26.734 21.766 1 97 92 LYS A C 1
ATOM 719 O O . LYS A 1 92 ? -6.355 26.141 21.5 1 97 92 LYS A O 1
ATOM 724 N N . PHE A 1 93 ? -4.566 27.281 20.859 1 97.5 93 PHE A N 1
ATOM 725 C CA . PHE A 1 93 ? -4.82 27.172 19.422 1 97.5 93 PHE A CA 1
ATOM 726 C C . PHE A 1 93 ? -3.641 26.516 18.719 1 97.5 93 PHE A C 1
ATOM 728 O O . PHE A 1 93 ? -2.514 27.016 18.797 1 97.5 93 PHE A O 1
ATOM 735 N N . GLU A 1 94 ? -3.9 25.359 18.094 1 96.62 94 GLU A N 1
ATOM 736 C CA . GLU A 1 94 ? -2.805 24.609 17.484 1 96.62 94 GLU A CA 1
ATOM 737 C C . GLU A 1 94 ? -2.914 24.625 15.961 1 96.62 94 GLU A C 1
ATOM 739 O O . GLU A 1 94 ? -4.012 24.5 15.406 1 96.62 94 GLU A O 1
ATOM 744 N N . MET A 1 95 ? -1.827 24.875 15.297 1 96.12 95 MET A N 1
ATOM 745 C CA . MET A 1 95 ? -1.658 24.719 13.852 1 96.12 95 MET A CA 1
ATOM 746 C C . MET A 1 95 ? -0.554 23.719 13.539 1 96.12 95 MET A C 1
ATOM 748 O O . MET A 1 95 ? 0.61 23.938 13.875 1 96.12 95 MET A O 1
ATOM 752 N N . ARG A 1 96 ? -0.952 22.609 12.859 1 93.94 96 ARG A N 1
ATOM 753 C CA . ARG A 1 96 ? 0.023 21.578 12.57 1 93.94 96 ARG A CA 1
ATOM 754 C C . ARG A 1 96 ? 0.473 21.641 11.109 1 93.94 96 ARG A C 1
ATOM 756 O O . ARG A 1 96 ? -0.305 22.016 10.234 1 93.94 96 ARG A O 1
ATOM 763 N N . ASN A 1 97 ? 1.674 21.312 10.93 1 95.06 97 ASN A N 1
ATOM 764 C CA . ASN A 1 97 ? 2.246 21.172 9.602 1 95.06 97 ASN A CA 1
ATOM 765 C C . ASN A 1 97 ? 2.104 22.469 8.797 1 95.06 97 ASN A C 1
ATOM 767 O O . ASN A 1 97 ? 1.614 22.453 7.664 1 95.06 97 ASN A O 1
ATOM 771 N N . VAL A 1 98 ? 2.484 23.562 9.453 1 96.44 98 VAL A N 1
ATOM 772 C CA . VAL A 1 98 ? 2.477 24.859 8.797 1 96.44 98 VAL A CA 1
ATOM 773 C C . VAL A 1 98 ? 3.588 24.922 7.75 1 96.44 98 VAL A C 1
ATOM 775 O O . VAL A 1 98 ? 4.758 24.703 8.07 1 96.44 98 VAL A O 1
ATOM 778 N N . PRO A 1 99 ? 3.215 25.203 6.461 1 95.06 99 PRO A N 1
ATOM 779 C CA . PRO A 1 99 ? 4.262 25.297 5.441 1 95.06 99 PRO A CA 1
ATOM 780 C C . PRO A 1 99 ? 5.121 26.547 5.59 1 95.06 99 PRO A C 1
ATOM 782 O O . PRO A 1 99 ? 4.695 27.516 6.215 1 95.06 99 PRO A O 1
ATOM 785 N N . ASN A 1 100 ? 6.371 26.5 4.961 1 95.31 100 ASN A N 1
ATOM 786 C CA . ASN A 1 100 ? 7.266 27.656 5.047 1 95.31 100 ASN A CA 1
ATOM 787 C C . ASN A 1 100 ? 7.312 28.219 6.461 1 95.31 100 ASN A C 1
ATOM 789 O O . ASN A 1 100 ? 7.117 29.422 6.66 1 95.31 100 ASN A O 1
ATOM 793 N N . PHE A 1 101 ? 7.621 27.359 7.375 1 96.69 101 PHE A N 1
ATOM 794 C CA . PHE A 1 101 ? 7.492 27.625 8.805 1 96.69 101 PHE A CA 1
ATOM 795 C C . PHE A 1 101 ? 8.234 28.891 9.18 1 96.69 101 PHE A C 1
ATOM 797 O O . PHE A 1 101 ? 7.684 29.766 9.859 1 96.69 101 PHE A O 1
ATOM 804 N N . GLU A 1 102 ? 9.453 29.062 8.75 1 96.25 102 GLU A N 1
ATOM 805 C CA . GLU A 1 102 ? 10.289 30.188 9.164 1 96.25 102 GLU A CA 1
ATOM 806 C C . GLU A 1 102 ? 9.719 31.516 8.688 1 96.25 102 GLU A C 1
ATOM 808 O O . GLU A 1 102 ? 9.633 32.469 9.453 1 96.25 102 GLU A O 1
ATOM 813 N N . GLU A 1 103 ? 9.375 31.547 7.402 1 97.25 103 GLU A N 1
ATOM 814 C CA . GLU A 1 103 ? 8.773 32.75 6.855 1 97.25 103 GLU A CA 1
ATOM 815 C C . GLU A 1 103 ? 7.449 33.062 7.539 1 97.25 103 GLU A C 1
ATOM 817 O O . GLU A 1 103 ? 7.156 34.25 7.832 1 97.25 103 GLU A O 1
ATOM 822 N N . THR A 1 104 ? 6.699 32.031 7.758 1 97.88 104 THR A N 1
ATOM 823 C CA . THR A 1 104 ? 5.414 32.188 8.422 1 97.88 104 THR A CA 1
ATOM 824 C C . THR A 1 104 ? 5.602 32.75 9.836 1 97.88 104 THR A C 1
ATOM 826 O O . THR A 1 104 ? 4.906 33.656 10.25 1 97.88 104 THR A O 1
ATOM 829 N N . MET A 1 105 ? 6.562 32.188 10.531 1 97.06 105 MET A N 1
ATOM 830 C CA . MET A 1 105 ? 6.812 32.625 11.906 1 97.06 105 MET A CA 1
ATOM 831 C C . MET A 1 105 ? 7.273 34.062 11.945 1 97.06 105 MET A C 1
ATOM 833 O O . MET A 1 105 ? 6.848 34.844 12.812 1 97.06 105 MET A O 1
ATOM 837 N N . GLU A 1 106 ? 8.117 34.438 11.047 1 97.12 106 GLU A N 1
ATOM 838 C CA . GLU A 1 106 ? 8.57 35.812 10.984 1 97.12 106 GLU A CA 1
ATOM 839 C C . GLU A 1 106 ? 7.402 36.781 10.758 1 97.12 106 GLU A C 1
ATOM 841 O O . GLU A 1 106 ? 7.328 37.844 11.391 1 97.12 106 GLU A O 1
ATOM 846 N N . PHE A 1 107 ? 6.551 36.375 9.836 1 98.31 107 PHE A N 1
ATOM 847 C CA . PHE A 1 107 ? 5.371 37.188 9.562 1 98.31 107 PHE A CA 1
ATOM 848 C C . PHE A 1 107 ? 4.504 37.344 10.812 1 98.31 107 PHE A C 1
ATOM 850 O O . PHE A 1 107 ? 4.059 38.438 11.148 1 98.31 107 PHE A O 1
ATOM 857 N N . ILE A 1 108 ? 4.285 36.219 11.477 1 98.19 108 ILE A N 1
ATOM 858 C CA . ILE A 1 108 ? 3.445 36.219 12.672 1 98.19 108 ILE A CA 1
ATOM 859 C C . ILE A 1 108 ? 4.078 37.062 13.766 1 98.19 108 ILE A C 1
ATOM 861 O O . ILE A 1 108 ? 3.393 37.844 14.414 1 98.19 108 ILE A O 1
ATOM 865 N N . LEU A 1 109 ? 5.367 37.031 13.93 1 97.5 109 LEU A N 1
ATOM 866 C CA . LEU A 1 109 ? 6.078 37.75 14.969 1 97.5 109 LEU A CA 1
ATOM 867 C C . LEU A 1 109 ? 5.984 39.25 14.727 1 97.5 109 LEU A C 1
ATOM 869 O O . LEU A 1 109 ? 6.055 40.062 15.672 1 97.5 109 LEU A O 1
ATOM 873 N N . ARG A 1 110 ? 5.699 39.656 13.539 1 97.56 110 ARG A N 1
ATOM 874 C CA . ARG A 1 110 ? 5.547 41.062 13.211 1 97.56 110 ARG A CA 1
ATOM 875 C C . ARG A 1 110 ? 4.18 41.594 13.641 1 97.56 110 ARG A C 1
ATOM 877 O O . ARG A 1 110 ? 3.965 42.781 13.703 1 97.56 110 ARG A O 1
ATOM 884 N N . ASN A 1 111 ? 3.332 40.625 13.898 1 97.88 111 ASN A N 1
ATOM 885 C CA . ASN A 1 111 ? 1.956 41.031 14.148 1 97.88 111 ASN A CA 1
ATOM 886 C C . ASN A 1 111 ? 1.539 40.781 15.594 1 97.88 111 ASN A C 1
ATOM 888 O O . ASN A 1 111 ? 0.433 41.125 16 1 97.88 111 ASN A O 1
ATOM 892 N N . VAL A 1 112 ? 2.414 40.188 16.344 1 97.44 112 VAL A N 1
ATOM 893 C CA . VAL A 1 112 ? 2.125 40 17.75 1 97.44 112 VAL A CA 1
ATOM 894 C C . VAL A 1 112 ? 2.848 41.031 18.594 1 97.44 112 VAL A C 1
ATOM 896 O O . VAL A 1 112 ? 3.691 41.781 18.078 1 97.44 112 VAL A O 1
ATOM 899 N N . ASP A 1 113 ? 2.465 41.062 19.844 1 97.06 113 ASP A N 1
ATOM 900 C CA . ASP A 1 113 ? 3.059 42.031 20.75 1 97.06 113 ASP A CA 1
ATOM 901 C C . ASP A 1 113 ? 4.551 41.781 20.938 1 97.06 113 ASP A C 1
ATOM 903 O O . ASP A 1 113 ? 4.988 40.625 20.938 1 97.06 113 ASP A O 1
ATOM 907 N N . GLU A 1 114 ? 5.273 42.812 21.234 1 96.75 114 GLU A N 1
ATOM 908 C CA . GLU A 1 114 ? 6.723 42.719 21.422 1 96.75 114 GLU A CA 1
ATOM 909 C C . GLU A 1 114 ? 7.074 41.812 22.578 1 96.75 114 GLU A C 1
ATOM 911 O O . GLU A 1 114 ? 8.086 41.094 22.531 1 96.75 114 GLU A O 1
ATOM 916 N N . ASP A 1 115 ? 6.273 41.781 23.578 1 96.12 115 ASP A N 1
ATOM 917 C CA . ASP A 1 115 ? 6.516 40.938 24.734 1 96.12 115 ASP A CA 1
ATOM 918 C C . ASP A 1 115 ? 6.441 39.438 24.344 1 96.12 115 ASP A C 1
ATOM 920 O O . ASP A 1 115 ? 7.219 38.625 24.828 1 96.12 115 ASP A O 1
ATOM 924 N N . VAL A 1 116 ? 5.547 39.156 23.469 1 97.25 116 VAL A N 1
ATOM 925 C CA . VAL A 1 116 ? 5.383 37.812 22.984 1 97.25 116 VAL A CA 1
ATOM 926 C C . VAL A 1 116 ? 6.582 37.406 22.125 1 97.25 116 VAL A C 1
ATOM 928 O O . VAL A 1 116 ? 7.059 36.281 22.203 1 97.25 116 VAL A O 1
ATOM 931 N N . VAL A 1 117 ? 7.164 38.344 21.312 1 96.81 117 VAL A N 1
ATOM 932 C CA . VAL A 1 117 ? 8.336 38.094 20.469 1 96.81 117 VAL A CA 1
ATOM 933 C C . VAL A 1 117 ? 9.539 37.75 21.344 1 96.81 117 VAL A C 1
ATOM 935 O O . VAL A 1 117 ? 10.25 36.781 21.094 1 96.81 117 VAL A O 1
ATOM 938 N N . LYS A 1 118 ? 9.672 38.531 22.375 1 95.44 118 LYS A N 1
ATOM 939 C CA . LYS A 1 118 ? 10.797 38.344 23.297 1 95.44 118 LYS A CA 1
ATOM 940 C C . LYS A 1 118 ? 10.695 36.969 23.984 1 95.44 118 LYS A C 1
ATOM 942 O O . LYS A 1 118 ? 11.688 36.281 24.125 1 95.44 118 LYS A O 1
ATOM 947 N N . MET A 1 119 ? 9.578 36.688 24.375 1 94.5 119 MET A N 1
ATOM 948 C CA . MET A 1 119 ? 9.359 35.406 25.031 1 94.5 119 MET A CA 1
ATOM 949 C C . MET A 1 119 ? 9.641 34.25 24.094 1 94.5 119 MET A C 1
ATOM 951 O O . MET A 1 119 ? 10.258 33.25 24.5 1 94.5 119 MET A O 1
ATOM 955 N N . TYR A 1 120 ? 9.195 34.438 22.875 1 94.69 120 TYR A N 1
ATOM 956 C CA . TYR A 1 120 ? 9.398 33.375 21.891 1 94.69 120 TYR A CA 1
ATOM 957 C C . TYR A 1 120 ? 10.883 33.188 21.594 1 94.69 120 TYR A C 1
ATOM 959 O O . TYR A 1 120 ? 11.367 32.062 21.484 1 94.69 120 TYR A O 1
ATOM 967 N N . ARG A 1 121 ? 11.555 34.219 21.422 1 91.31 121 ARG A N 1
ATOM 968 C CA . ARG A 1 121 ? 12.969 34.188 21.062 1 91.31 121 ARG A CA 1
ATOM 969 C C . ARG A 1 121 ? 13.805 33.656 22.219 1 91.31 121 ARG A C 1
ATOM 971 O O . ARG A 1 121 ? 14.844 33.031 22 1 91.31 121 ARG A O 1
ATOM 978 N N . ASN A 1 122 ? 13.406 33.844 23.453 1 87.19 122 ASN A N 1
ATOM 979 C CA . ASN A 1 122 ? 14.125 33.375 24.625 1 87.19 122 ASN A CA 1
ATOM 980 C C . ASN A 1 122 ? 13.812 31.906 24.906 1 87.19 122 ASN A C 1
ATOM 982 O O . ASN A 1 122 ? 14.695 31.141 25.297 1 87.19 122 ASN A O 1
ATOM 986 N N . LYS A 1 123 ? 12.492 31.406 24.828 1 75.12 123 LYS A N 1
ATOM 987 C CA . LYS A 1 123 ? 12.039 30.094 25.281 1 75.12 123 LYS A CA 1
ATOM 988 C C . LYS A 1 123 ? 11.469 29.281 24.125 1 75.12 123 LYS A C 1
ATOM 990 O O . LYS A 1 123 ? 11.43 28.047 24.188 1 75.12 123 LYS A O 1
ATOM 995 N N . GLY A 1 124 ? 10.859 29.891 23.25 1 61.75 124 GLY A N 1
ATOM 996 C CA . GLY A 1 124 ? 9.789 29.359 22.422 1 61.75 124 GLY A CA 1
ATOM 997 C C . GLY A 1 124 ? 10.273 28.359 21.391 1 61.75 124 GLY A C 1
ATOM 998 O O . GLY A 1 124 ? 9.484 27.594 20.844 1 61.75 124 GLY A O 1
ATOM 999 N N . ASP A 1 125 ? 11.57 28.547 20.891 1 59.06 125 ASP A N 1
ATOM 1000 C CA . AS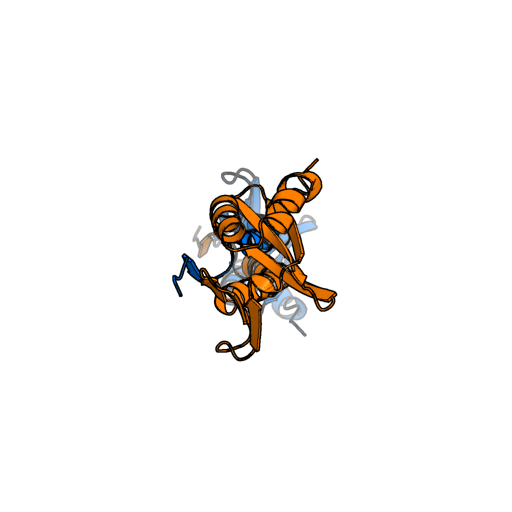P A 1 125 ? 12.016 27.562 19.891 1 59.06 125 ASP A CA 1
ATOM 1001 C C . ASP A 1 125 ? 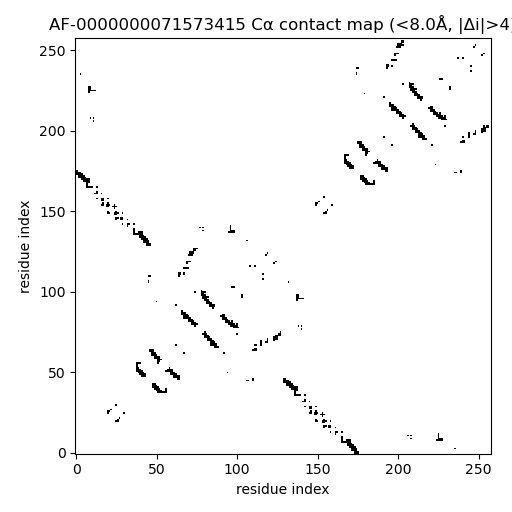12.25 26.203 20.531 1 59.06 125 ASP A C 1
ATOM 1003 O O . ASP A 1 125 ? 13.086 26.062 21.422 1 59.06 125 ASP A O 1
ATOM 1007 N N . VAL A 1 126 ? 11.227 25.484 20.953 1 55.5 126 VAL A N 1
ATOM 1008 C CA . VAL A 1 126 ? 11.523 24.156 21.453 1 55.5 126 VAL A CA 1
ATOM 1009 C C . VAL A 1 126 ? 12.352 23.375 20.438 1 55.5 126 VAL A C 1
ATOM 1011 O O . VAL A 1 126 ? 11.844 23.016 19.359 1 55.5 126 VAL A O 1
ATOM 1014 N N . GLY A 1 127 ? 13.367 23.797 20 1 46.94 127 GLY A N 1
ATOM 1015 C CA . GLY A 1 127 ? 14.352 23.266 19.078 1 46.94 127 GLY A CA 1
ATOM 1016 C C . GLY A 1 127 ? 14.5 21.75 19.172 1 46.94 127 GLY A C 1
ATOM 1017 O O . GLY A 1 127 ? 14.141 21.156 20.203 1 46.94 127 GLY A O 1
ATOM 1018 N N . ALA A 1 128 ? 14.414 20.938 18 1 41.5 128 ALA A N 1
ATOM 1019 C CA . ALA A 1 128 ? 14.93 19.562 17.922 1 41.5 128 ALA A CA 1
ATOM 1020 C C . ALA A 1 128 ? 16.234 19.422 18.703 1 41.5 128 ALA A C 1
ATOM 1022 O O . ALA A 1 128 ? 17.281 19.875 18.266 1 41.5 128 ALA A O 1
ATOM 1023 N N . ASN A 1 129 ? 16.297 19.828 19.906 1 31.09 129 ASN A N 1
ATOM 1024 C CA . ASN A 1 129 ? 17.516 19.312 20.5 1 31.09 129 ASN A CA 1
ATOM 1025 C C . ASN A 1 129 ? 17.578 17.781 20.438 1 31.09 129 ASN A C 1
ATOM 1027 O O . ASN A 1 129 ? 16.578 17.109 20.656 1 31.09 129 ASN A O 1
ATOM 1031 N N . GLU B 1 1 ? -6.672 44.469 6.137 1 89.81 1 GLU B N 1
ATOM 1032 C CA . GLU B 1 1 ? -6.172 43.125 6.422 1 89.81 1 GLU B CA 1
ATOM 1033 C C . GLU B 1 1 ? -5.406 42.562 5.234 1 89.81 1 GLU B C 1
ATOM 1035 O O . GLU B 1 1 ? -5.895 42.594 4.102 1 89.81 1 GLU B O 1
ATOM 1040 N N . GLU B 1 2 ? -4.078 42.281 5.34 1 95.62 2 GLU B N 1
ATOM 1041 C CA . GLU B 1 2 ? -3.211 41.719 4.312 1 95.62 2 GLU B CA 1
ATOM 1042 C C . GLU B 1 2 ? -2.998 40.219 4.539 1 95.62 2 GLU B C 1
ATOM 1044 O O . GLU B 1 2 ? -2.66 39.781 5.648 1 95.62 2 GLU B O 1
ATOM 1049 N N . THR B 1 3 ? -3.383 39.5 3.465 1 96.44 3 THR B N 1
ATOM 1050 C CA . THR B 1 3 ? -3.24 38.062 3.545 1 96.44 3 THR B CA 1
ATOM 1051 C C . THR B 1 3 ? -1.813 37.625 3.203 1 96.44 3 THR B C 1
ATOM 1053 O O . THR B 1 3 ? -1.282 38 2.156 1 96.44 3 THR B O 1
ATOM 1056 N N . PHE B 1 4 ? -1.277 36.844 4.16 1 96.88 4 PHE B N 1
ATOM 1057 C CA . PHE B 1 4 ? 0.064 36.312 3.934 1 96.88 4 PHE B CA 1
ATOM 1058 C C . PHE B 1 4 ? 0.002 34.938 3.279 1 96.88 4 PHE B C 1
ATOM 1060 O O . PHE B 1 4 ? 0.729 34.656 2.32 1 96.88 4 PHE B O 1
ATOM 1067 N N . TYR B 1 5 ? -0.849 34.125 3.852 1 96.88 5 TYR B N 1
ATOM 1068 C CA . TYR B 1 5 ? -0.969 32.75 3.367 1 96.88 5 TYR B CA 1
ATOM 1069 C C . TYR B 1 5 ? -2.42 32.281 3.4 1 96.88 5 TYR B C 1
ATOM 1071 O O . TYR B 1 5 ? -3.146 32.562 4.359 1 96.88 5 TYR B O 1
ATOM 1079 N N . GLU B 1 6 ? -2.85 31.656 2.381 1 96.12 6 GLU B N 1
ATOM 1080 C CA . GLU B 1 6 ? -4.148 30.984 2.299 1 96.12 6 GLU B CA 1
ATOM 1081 C C . GLU B 1 6 ? -4.051 29.672 1.536 1 96.12 6 GLU B C 1
ATOM 1083 O O . GLU B 1 6 ? -3.799 29.672 0.329 1 96.12 6 GLU B O 1
ATOM 1088 N N . GLY B 1 7 ? -4.059 28.625 2.238 1 94.25 7 GLY B N 1
ATOM 1089 C CA . GLY B 1 7 ? -3.91 27.328 1.591 1 94.25 7 GLY B CA 1
ATOM 1090 C C . GLY B 1 7 ? -3.896 26.172 2.57 1 94.25 7 GLY B C 1
ATOM 1091 O O . GLY B 1 7 ? -4.184 26.359 3.756 1 94.25 7 GLY B O 1
ATOM 1092 N N . PRO B 1 8 ? -3.674 24.922 2.098 1 93.94 8 PRO B N 1
ATOM 1093 C CA . PRO B 1 8 ? -3.66 23.719 2.932 1 93.94 8 PRO B CA 1
ATOM 1094 C C . PRO B 1 8 ? -2.379 23.594 3.748 1 93.94 8 PRO B C 1
ATOM 1096 O O . PRO B 1 8 ? -1.419 24.328 3.529 1 93.94 8 PRO B O 1
ATOM 1099 N N . PRO B 1 9 ? -2.355 22.625 4.793 1 95 9 PRO B N 1
ATOM 1100 C CA . PRO B 1 9 ? -1.124 22.328 5.523 1 95 9 PRO B CA 1
ATOM 1101 C C . PRO B 1 9 ? -0.047 21.703 4.637 1 95 9 PRO B C 1
ATOM 1103 O O . PRO B 1 9 ? -0.319 21.359 3.484 1 95 9 PRO B O 1
ATOM 1106 N N . ALA B 1 10 ? 1.1 21.641 5.238 1 93.75 10 ALA B N 1
ATOM 1107 C CA . ALA B 1 10 ? 2.211 21.047 4.504 1 93.75 10 ALA B CA 1
ATOM 1108 C C . ALA B 1 10 ? 1.929 19.578 4.191 1 93.75 10 ALA B C 1
ATOM 1110 O O . ALA B 1 10 ? 1.34 18.859 5.008 1 93.75 10 ALA B O 1
ATOM 1111 N N . ILE B 1 11 ? 2.324 19.094 3.104 1 91.5 11 ILE B N 1
ATOM 1112 C CA . ILE B 1 11 ? 2.027 17.75 2.604 1 91.5 11 ILE B CA 1
ATOM 1113 C C . ILE B 1 11 ? 2.932 16.734 3.287 1 91.5 11 ILE B C 1
ATOM 1115 O O . ILE B 1 11 ? 2.68 15.531 3.221 1 91.5 11 ILE B O 1
ATOM 1119 N N . THR B 1 12 ? 3.922 17.188 4.078 1 90.06 12 THR B N 1
ATOM 1120 C CA . THR B 1 12 ? 4.898 16.297 4.68 1 90.06 12 THR B CA 1
ATOM 1121 C C . THR B 1 12 ? 4.211 15.273 5.582 1 90.06 12 THR B C 1
ATOM 1123 O O . THR B 1 12 ? 4.648 14.125 5.676 1 90.06 12 THR B O 1
ATOM 1126 N N . GLU B 1 13 ? 3.195 15.609 6.277 1 84.19 13 GLU B N 1
ATOM 1127 C CA . GLU B 1 13 ? 2.48 14.711 7.184 1 84.19 13 GLU B CA 1
ATOM 1128 C C . GLU B 1 13 ? 1.788 13.586 6.418 1 84.19 13 GLU B C 1
ATOM 1130 O O . GLU B 1 13 ? 1.506 12.531 6.984 1 84.19 13 GLU B O 1
ATOM 1135 N N . THR B 1 14 ? 1.385 13.836 5.211 1 88.75 14 THR B N 1
ATOM 1136 C CA . THR B 1 14 ? 0.692 12.844 4.398 1 88.75 14 THR B CA 1
ATOM 1137 C C . THR B 1 14 ? 1.682 11.844 3.803 1 88.75 14 THR B C 1
ATOM 1139 O O . THR B 1 14 ? 1.321 10.703 3.51 1 88.75 14 THR B O 1
ATOM 1142 N N . ILE B 1 15 ? 2.928 12.227 3.818 1 88.88 15 ILE B N 1
ATOM 1143 C CA . ILE B 1 15 ? 3.951 11.43 3.146 1 88.88 15 ILE B CA 1
ATOM 1144 C C . ILE B 1 15 ? 4.258 10.18 3.969 1 88.88 15 ILE B C 1
ATOM 1146 O O . ILE B 1 15 ? 4.32 9.078 3.43 1 88.88 15 ILE B O 1
ATOM 1150 N N . ALA B 1 16 ? 4.41 10.367 5.348 1 85.94 16 ALA B N 1
ATOM 1151 C CA . ALA B 1 16 ? 4.836 9.273 6.215 1 85.94 16 ALA B CA 1
ATOM 1152 C C . ALA B 1 16 ? 3.852 8.109 6.148 1 85.94 16 ALA B C 1
ATOM 1154 O O . ALA B 1 16 ? 4.25 6.965 5.918 1 85.94 16 ALA B O 1
ATOM 1155 N N . PRO B 1 17 ? 2.6 8.469 6.316 1 84.25 17 PRO B N 1
ATOM 1156 C CA . PRO B 1 17 ? 1.652 7.352 6.223 1 84.25 17 PRO B CA 1
ATOM 1157 C C . PRO B 1 17 ? 1.614 6.727 4.828 1 84.25 17 PRO B C 1
ATOM 1159 O O . PRO B 1 17 ? 1.414 5.516 4.695 1 84.25 17 PRO B O 1
ATOM 1162 N N . THR B 1 18 ? 1.742 7.48 3.828 1 85.69 18 THR B N 1
ATOM 1163 C CA . THR B 1 18 ? 1.724 6.996 2.453 1 85.69 18 THR B CA 1
ATOM 1164 C C . THR B 1 18 ? 2.918 6.086 2.186 1 85.69 18 THR B C 1
ATOM 1166 O O . THR B 1 18 ? 2.76 4.98 1.659 1 85.69 18 THR B O 1
ATOM 1169 N N . ILE B 1 19 ? 4.125 6.473 2.627 1 83.75 19 ILE B N 1
ATOM 1170 C CA . ILE B 1 19 ? 5.344 5.691 2.43 1 83.75 19 ILE B CA 1
ATOM 1171 C C . ILE B 1 19 ? 5.273 4.41 3.256 1 83.75 19 ILE B C 1
ATOM 1173 O O . ILE B 1 19 ? 5.703 3.348 2.801 1 83.75 19 ILE B O 1
ATOM 1177 N N . SER B 1 20 ? 4.855 4.59 4.52 1 79.44 20 SER B N 1
ATOM 1178 C CA . SER B 1 20 ? 4.762 3.441 5.414 1 79.44 20 SER B CA 1
ATOM 1179 C C . SER B 1 20 ? 3.922 2.328 4.797 1 79.44 20 SER B C 1
ATOM 1181 O O . SER B 1 20 ? 4.27 1.149 4.906 1 79.44 20 SER B O 1
ATOM 1183 N N . ILE B 1 21 ? 2.842 2.615 4.172 1 73.25 21 ILE B N 1
ATOM 1184 C CA . ILE B 1 21 ? 1.958 1.657 3.518 1 73.25 21 ILE B CA 1
ATOM 1185 C C . ILE B 1 21 ? 2.717 0.93 2.41 1 73.25 21 ILE B C 1
ATOM 1187 O O . ILE B 1 21 ? 2.607 -0.291 2.271 1 73.25 21 ILE B O 1
ATOM 1191 N N . LEU B 1 22 ? 3.389 1.681 1.701 1 73.94 22 LEU B N 1
ATOM 1192 C CA . LEU B 1 22 ? 4.102 1.14 0.55 1 73.94 22 LEU B CA 1
ATOM 1193 C C . LEU B 1 22 ? 5.207 0.188 0.995 1 73.94 22 LEU B C 1
ATOM 1195 O O . LEU B 1 22 ? 5.41 -0.866 0.386 1 73.94 22 LEU B O 1
ATOM 1199 N N . THR B 1 23 ? 5.805 0.496 2.076 1 72.25 23 THR B N 1
ATOM 1200 C CA . THR B 1 23 ? 6.973 -0.278 2.488 1 72.25 23 THR B CA 1
ATOM 1201 C C . THR B 1 23 ? 6.547 -1.535 3.242 1 72.25 23 THR B C 1
ATOM 1203 O O . THR B 1 23 ? 7.012 -2.635 2.936 1 72.25 23 THR B O 1
ATOM 1206 N N . VAL B 1 24 ? 5.883 -1.344 4.328 1 68.31 24 VAL B N 1
ATOM 1207 C CA . VAL B 1 24 ? 5.703 -2.398 5.316 1 68.31 24 VAL B CA 1
ATOM 1208 C C . VAL B 1 24 ? 4.793 -3.488 4.754 1 68.31 24 VAL B C 1
ATOM 1210 O O . VAL B 1 24 ? 5.148 -4.668 4.766 1 68.31 24 VAL B O 1
ATOM 1213 N N . VAL B 1 25 ? 3.594 -3.227 4.484 1 64.69 25 VAL B N 1
ATOM 1214 C CA . VAL B 1 25 ? 2.6 -4.285 4.344 1 64.69 25 VAL B CA 1
ATOM 1215 C C . VAL B 1 25 ? 2.553 -4.762 2.893 1 64.69 25 VAL B C 1
ATOM 1217 O O . VAL B 1 25 ? 2.273 -5.934 2.627 1 64.69 25 VAL B O 1
ATOM 1220 N N . GLY B 1 26 ? 2.889 -3.783 2.049 1 71.12 26 GLY B N 1
ATOM 1221 C CA . GLY B 1 26 ? 2.469 -4.117 0.698 1 71.12 26 GLY B CA 1
ATOM 1222 C C . GLY B 1 26 ? 3.631 -4.375 -0.241 1 71.12 26 GLY B C 1
ATOM 1223 O O . GLY B 1 26 ? 3.578 -5.293 -1.064 1 71.12 26 GLY B O 1
ATOM 1224 N N . ILE B 1 27 ? 4.742 -3.717 0.173 1 80.69 27 ILE B N 1
ATOM 1225 C CA . ILE B 1 27 ? 5.715 -3.646 -0.915 1 80.69 27 ILE B CA 1
ATOM 1226 C C . ILE B 1 27 ? 6.531 -4.934 -0.964 1 80.69 27 ILE B C 1
ATOM 1228 O O . ILE B 1 27 ? 6.77 -5.484 -2.041 1 80.69 27 ILE B O 1
ATOM 1232 N N . VAL B 1 28 ? 6.84 -5.426 0.206 1 85.44 28 VAL B N 1
ATOM 1233 C CA . VAL B 1 28 ? 7.719 -6.59 0.25 1 85.44 28 VAL B CA 1
ATOM 1234 C C . VAL B 1 28 ? 6.98 -7.816 -0.286 1 85.44 28 VAL B C 1
ATOM 1236 O O . VAL B 1 28 ? 7.457 -8.477 -1.21 1 85.44 28 VAL B O 1
ATOM 1239 N N . PRO B 1 29 ? 5.879 -8.133 0.378 1 84.31 29 PRO B N 1
ATOM 1240 C CA 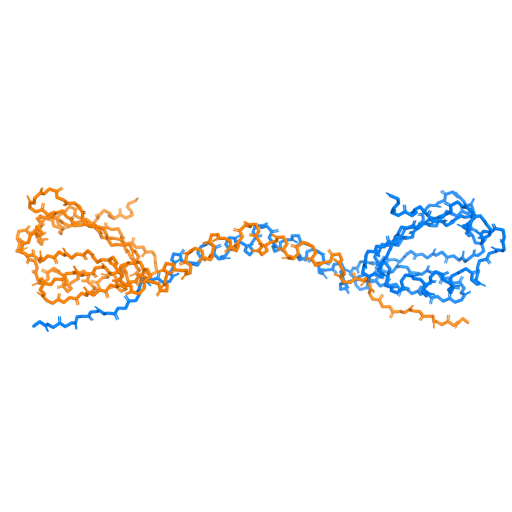. PRO B 1 29 ? 5.164 -9.289 -0.167 1 84.31 29 PRO B CA 1
ATOM 1241 C C . PRO B 1 29 ? 4.762 -9.102 -1.629 1 84.31 29 PRO B C 1
ATOM 1243 O O . PRO B 1 29 ? 4.836 -10.039 -2.42 1 84.31 29 PRO B O 1
ATOM 1246 N N . ALA B 1 30 ? 4.254 -7.98 -1.928 1 87.56 30 ALA B N 1
ATOM 1247 C CA . ALA B 1 30 ? 3.873 -7.684 -3.307 1 87.56 30 ALA B CA 1
ATOM 1248 C C . ALA B 1 30 ? 5.066 -7.809 -4.246 1 87.56 30 ALA B C 1
ATOM 1250 O O . ALA B 1 30 ? 4.953 -8.383 -5.332 1 87.56 30 ALA B O 1
ATOM 1251 N N . ALA B 1 31 ? 6.203 -7.309 -3.803 1 89.62 31 ALA B N 1
ATOM 1252 C CA . ALA B 1 31 ? 7.418 -7.395 -4.609 1 89.62 31 ALA B CA 1
ATOM 1253 C C . ALA B 1 31 ? 7.828 -8.852 -4.832 1 89.62 31 ALA B C 1
ATOM 1255 O O . ALA B 1 31 ? 8.227 -9.227 -5.938 1 89.62 31 ALA B O 1
ATOM 1256 N N . ALA B 1 32 ? 7.762 -9.5 -3.795 1 88.94 32 ALA B N 1
ATOM 1257 C CA . ALA B 1 32 ? 8.094 -10.914 -3.893 1 88.94 32 ALA B CA 1
ATOM 1258 C C . ALA B 1 32 ? 7.18 -11.625 -4.887 1 88.94 32 ALA B C 1
ATOM 1260 O O . ALA B 1 32 ? 7.641 -12.43 -5.699 1 88.94 32 ALA B O 1
ATOM 1261 N N . ALA B 1 33 ? 5.848 -11.414 -4.727 1 89.75 33 ALA B N 1
ATOM 1262 C CA . ALA B 1 33 ? 4.867 -12.008 -5.633 1 89.75 33 ALA B CA 1
ATOM 1263 C C . ALA B 1 33 ? 5.137 -11.586 -7.078 1 89.75 33 ALA B C 1
ATOM 1265 O O . ALA B 1 33 ? 5.078 -12.414 -7.992 1 89.75 33 ALA B O 1
ATOM 1266 N N . TRP B 1 34 ? 5.504 -10.367 -7.25 1 92.56 34 TRP B N 1
ATOM 1267 C CA . TRP B 1 34 ? 5.777 -9.844 -8.578 1 92.56 34 TRP B CA 1
ATOM 1268 C C . TRP B 1 34 ? 7.062 -10.43 -9.148 1 92.56 34 TRP B C 1
ATOM 1270 O O . TRP B 1 34 ? 7.133 -10.742 -10.344 1 92.56 34 TRP B O 1
ATOM 1280 N N . ALA B 1 35 ? 8.047 -10.602 -8.352 1 92.12 35 ALA B N 1
ATOM 1281 C CA . ALA B 1 35 ? 9.289 -11.242 -8.773 1 92.12 35 ALA B CA 1
ATOM 1282 C C . ALA B 1 35 ? 9.031 -12.664 -9.266 1 92.12 35 ALA B C 1
ATOM 1284 O O . ALA B 1 35 ? 9.539 -13.062 -10.312 1 92.12 35 ALA B O 1
ATOM 1285 N N . ARG B 1 36 ? 8.242 -13.328 -8.477 1 90.56 36 ARG B N 1
ATOM 1286 C CA . ARG B 1 36 ? 7.895 -14.68 -8.898 1 90.56 36 ARG B CA 1
ATOM 1287 C C . ARG B 1 36 ? 7.188 -14.672 -10.25 1 90.56 36 ARG B C 1
ATOM 1289 O O . ARG B 1 36 ? 7.484 -15.5 -11.117 1 90.56 36 ARG B O 1
ATOM 1296 N N . GLN B 1 37 ? 6.223 -13.773 -10.344 1 92.12 37 GLN B N 1
ATOM 1297 C CA . GLN B 1 37 ? 5.465 -13.648 -11.578 1 92.12 37 GLN B CA 1
ATOM 1298 C C . GLN B 1 37 ? 6.391 -13.359 -12.766 1 92.12 37 GLN B C 1
ATOM 1300 O O . GLN B 1 37 ? 6.133 -13.812 -13.883 1 92.12 37 GLN B O 1
ATOM 1305 N N . ALA B 1 38 ? 7.469 -12.742 -12.531 1 91.94 38 ALA B N 1
ATOM 1306 C CA . ALA B 1 38 ? 8.383 -12.312 -13.586 1 91.94 38 ALA B CA 1
ATOM 1307 C C . ALA B 1 38 ? 9.391 -13.406 -13.93 1 91.94 38 ALA B C 1
ATOM 1309 O O . ALA B 1 38 ? 9.797 -13.547 -15.078 1 91.94 38 ALA B O 1
ATOM 1310 N N . TRP B 1 39 ? 9.688 -14.227 -12.914 1 93.06 39 TRP B N 1
ATOM 1311 C CA . TRP B 1 39 ? 10.82 -15.133 -13.094 1 93.06 39 TRP B CA 1
ATOM 1312 C C . TRP B 1 39 ? 10.336 -16.547 -13.391 1 93.06 39 TRP B C 1
ATOM 1314 O O . TRP B 1 39 ? 11.023 -17.312 -14.078 1 93.06 39 TRP B O 1
ATOM 1324 N N . VAL B 1 40 ? 9.266 -16.922 -12.938 1 94.69 40 VAL B N 1
ATOM 1325 C CA . VAL B 1 40 ? 8.789 -18.281 -13.102 1 94.69 40 VAL B CA 1
ATOM 1326 C C . VAL B 1 40 ? 8.133 -18.438 -14.477 1 94.69 40 VAL B C 1
ATOM 1328 O O . VAL B 1 40 ? 7.367 -17.578 -14.906 1 94.69 40 VAL B O 1
ATOM 1331 N N . ARG B 1 41 ? 8.461 -19.516 -15.148 1 95.69 41 ARG B N 1
ATOM 1332 C CA . ARG B 1 41 ? 7.879 -19.828 -16.453 1 95.69 41 ARG B CA 1
ATOM 1333 C C . ARG B 1 41 ? 7.383 -21.266 -16.5 1 95.69 41 ARG B C 1
ATOM 1335 O O . ARG B 1 41 ? 8.047 -22.172 -15.992 1 95.69 41 ARG B O 1
ATOM 1342 N N . TYR B 1 42 ? 6.242 -21.359 -17.031 1 97.38 42 TYR B N 1
ATOM 1343 C CA . TYR B 1 42 ? 5.68 -22.672 -17.312 1 97.38 42 TYR B CA 1
ATOM 1344 C C . TYR B 1 42 ? 5.773 -23 -18.797 1 97.38 42 TYR B C 1
ATOM 1346 O O . TYR B 1 42 ? 5.539 -22.141 -19.656 1 97.38 42 TYR B O 1
ATOM 1354 N N . LYS B 1 43 ? 6.176 -24.203 -19.078 1 97.62 43 LYS B N 1
ATOM 1355 C CA . LYS B 1 43 ? 6.109 -24.75 -20.438 1 97.62 43 LYS B CA 1
ATOM 1356 C C . LYS B 1 43 ? 5.387 -26.094 -20.453 1 97.62 43 LYS B C 1
ATOM 1358 O O . LYS B 1 43 ? 5.848 -27.062 -19.844 1 97.62 43 LYS B O 1
ATOM 1363 N N . ILE B 1 44 ? 4.305 -26.047 -21.156 1 98.38 44 ILE B N 1
ATOM 1364 C CA . ILE B 1 44 ? 3.479 -27.25 -21.234 1 98.38 44 ILE B CA 1
ATOM 1365 C C . ILE B 1 44 ? 3.412 -27.719 -22.688 1 98.38 44 ILE B C 1
ATOM 1367 O O . ILE B 1 44 ? 2.967 -26.984 -23.578 1 98.38 44 ILE B O 1
ATOM 1371 N N . THR B 1 45 ? 3.908 -28.938 -23 1 98.25 45 THR B N 1
ATOM 1372 C CA . THR B 1 45 ? 3.889 -29.531 -24.328 1 98.25 45 THR B CA 1
ATOM 1373 C C . THR B 1 45 ? 3.111 -30.844 -24.312 1 98.25 45 THR B C 1
ATOM 1375 O O . THR B 1 45 ? 2.49 -31.203 -23.312 1 98.25 45 THR B O 1
ATOM 1378 N N . ASN B 1 46 ? 3.102 -31.5 -25.469 1 98.06 46 ASN B N 1
ATOM 1379 C CA . ASN B 1 46 ? 2.42 -32.781 -25.531 1 98.06 46 ASN B CA 1
ATOM 1380 C C . ASN B 1 46 ? 3.289 -33.906 -24.984 1 98.06 46 ASN B C 1
ATOM 1382 O O . ASN B 1 46 ? 2.848 -35.062 -24.891 1 98.06 46 ASN B O 1
ATOM 1386 N N . ARG B 1 47 ? 4.492 -33.531 -24.453 1 97.69 47 ARG B N 1
ATOM 1387 C CA . ARG B 1 47 ? 5.371 -34.562 -23.953 1 97.69 47 ARG B CA 1
ATOM 1388 C C . ARG B 1 47 ? 5.734 -34.344 -22.484 1 97.69 47 ARG B C 1
ATOM 1390 O O . ARG B 1 47 ? 5.973 -35.312 -21.75 1 97.69 47 ARG B O 1
ATOM 1397 N N . ARG B 1 48 ? 5.812 -33.062 -22.156 1 98.12 48 ARG B N 1
ATOM 1398 C CA . ARG B 1 48 ? 6.348 -32.781 -20.828 1 98.12 48 ARG B CA 1
ATOM 1399 C C . ARG B 1 48 ? 5.848 -31.438 -20.297 1 98.12 48 ARG B C 1
ATOM 1401 O O . ARG B 1 48 ? 5.293 -30.641 -21.047 1 98.12 48 ARG B O 1
ATOM 1408 N N . ILE B 1 49 ? 5.969 -31.297 -18.969 1 98.19 49 ILE B N 1
ATOM 1409 C CA . ILE B 1 49 ? 5.754 -30.047 -18.266 1 98.19 49 ILE B CA 1
ATOM 1410 C C . ILE B 1 49 ? 7.062 -29.578 -17.641 1 98.19 49 ILE B C 1
ATOM 1412 O O . ILE B 1 49 ? 7.754 -30.344 -16.969 1 98.19 49 ILE B O 1
ATOM 1416 N N . ARG B 1 50 ? 7.348 -28.344 -17.938 1 97.38 50 ARG B N 1
ATOM 1417 C CA . ARG B 1 50 ? 8.562 -27.734 -17.406 1 97.38 50 ARG B CA 1
ATOM 1418 C C . ARG B 1 50 ? 8.242 -26.469 -16.594 1 97.38 50 ARG B C 1
ATOM 1420 O O . ARG B 1 50 ? 7.395 -25.672 -17 1 97.38 50 ARG B O 1
ATOM 1427 N N . VAL B 1 51 ? 8.844 -26.453 -15.469 1 96.38 51 VAL B N 1
ATOM 1428 C CA . VAL B 1 51 ? 8.781 -25.234 -14.656 1 96.38 51 VAL B CA 1
ATOM 1429 C C . VAL B 1 51 ? 10.18 -24.656 -14.492 1 96.38 51 VAL B C 1
ATOM 1431 O O . VAL B 1 51 ? 11.102 -25.328 -14.031 1 96.38 51 VAL B O 1
ATOM 1434 N N . THR B 1 52 ? 10.336 -23.5 -15.062 1 95.38 52 THR B N 1
ATOM 1435 C CA . THR B 1 52 ? 11.594 -22.781 -14.906 1 95.38 52 THR B CA 1
ATOM 1436 C C . THR B 1 52 ? 11.453 -21.656 -13.875 1 95.38 52 THR B C 1
ATOM 1438 O O . THR B 1 52 ? 10.492 -20.891 -13.914 1 95.38 52 THR B O 1
ATOM 1441 N N . SER B 1 53 ? 12.375 -21.922 -12.852 1 90.06 53 SER B N 1
ATOM 1442 C CA . SER B 1 53 ? 12.391 -20.922 -11.797 1 90.06 53 SER B CA 1
ATOM 1443 C C . SER B 1 53 ? 13.789 -20.344 -11.602 1 90.06 53 SER B C 1
ATOM 1445 O O . SER B 1 53 ? 14.742 -20.797 -12.234 1 90.06 53 SER B O 1
ATOM 1447 N N . GLY B 1 54 ? 14.023 -19.344 -10.844 1 83.81 54 GLY B N 1
ATOM 1448 C CA . GLY B 1 54 ? 15.297 -18.688 -10.617 1 83.81 54 GLY B CA 1
ATOM 1449 C C . GLY B 1 54 ? 15.547 -17.531 -11.562 1 83.81 54 GLY B C 1
ATOM 1450 O O . GLY B 1 54 ? 14.781 -17.312 -12.516 1 83.81 54 GLY B O 1
ATOM 1451 N N . ILE B 1 55 ? 16.609 -16.922 -11.188 1 80 55 ILE B N 1
ATOM 1452 C CA . ILE B 1 55 ? 17.016 -15.812 -12.047 1 80 55 ILE B CA 1
ATOM 1453 C C . ILE B 1 55 ? 17.547 -16.359 -13.375 1 80 55 ILE B C 1
ATOM 1455 O O . ILE B 1 55 ? 18.406 -17.219 -13.398 1 80 55 ILE B O 1
ATOM 1459 N N . GLN B 1 56 ? 16.984 -15.906 -14.539 1 80.25 56 GLN B N 1
ATOM 1460 C CA . GLN B 1 56 ? 17.375 -16.297 -15.883 1 80.25 56 GLN B CA 1
ATOM 1461 C C . GLN B 1 56 ? 17.094 -17.766 -16.141 1 80.25 56 GLN B C 1
ATOM 1463 O O . GLN B 1 56 ? 17.781 -18.406 -16.938 1 80.25 56 GLN B O 1
ATOM 1468 N N . GLY B 1 57 ? 16.188 -18.344 -15.258 1 81.56 57 GLY B N 1
ATOM 1469 C CA . GLY B 1 57 ? 15.766 -19.703 -15.523 1 81.56 57 GLY B CA 1
ATOM 1470 C C . GLY B 1 57 ? 16.828 -20.734 -15.172 1 81.56 57 GLY B C 1
ATOM 1471 O O . GLY B 1 57 ? 16.938 -21.766 -15.836 1 81.56 57 GLY B O 1
ATOM 1472 N N . LYS B 1 58 ? 17.641 -20.438 -14.109 1 87.5 58 LYS B N 1
ATOM 1473 C CA . LYS B 1 58 ? 18.734 -21.328 -13.742 1 87.5 58 LYS B CA 1
ATOM 1474 C C . LYS B 1 58 ? 18.219 -22.594 -13.062 1 87.5 58 LYS B C 1
ATOM 1476 O O . LYS B 1 58 ? 18.906 -23.609 -13.023 1 87.5 58 LYS B O 1
ATOM 1481 N N . ASP B 1 59 ? 17.047 -22.469 -12.547 1 93 59 ASP B N 1
ATOM 1482 C CA . ASP B 1 59 ? 16.438 -23.625 -11.898 1 93 59 ASP B CA 1
ATOM 1483 C C . ASP B 1 59 ? 15.297 -24.188 -12.742 1 93 59 ASP B C 1
ATOM 1485 O O . ASP B 1 59 ? 14.367 -23.469 -13.094 1 93 59 ASP B O 1
ATOM 1489 N N . MET B 1 60 ? 15.453 -25.391 -13.227 1 94.56 60 MET B N 1
ATOM 1490 C CA . MET B 1 60 ? 14.43 -26.016 -14.062 1 94.56 60 MET B CA 1
ATOM 1491 C C . MET B 1 60 ? 13.984 -27.344 -13.484 1 94.56 60 MET B C 1
ATOM 1493 O O . MET B 1 60 ? 14.812 -28.141 -13.023 1 94.56 60 MET B O 1
ATOM 1497 N N . ALA B 1 61 ? 12.75 -27.531 -13.305 1 95.69 61 ALA B N 1
ATOM 1498 C CA . ALA B 1 61 ? 12.141 -28.812 -12.969 1 95.69 61 ALA B CA 1
ATOM 1499 C C . ALA B 1 61 ? 11.234 -29.297 -14.094 1 95.69 61 ALA B C 1
ATOM 1501 O O . ALA B 1 61 ? 10.453 -28.531 -14.648 1 95.69 61 ALA B O 1
ATOM 1502 N N . GLU B 1 62 ? 11.422 -30.547 -14.461 1 97 62 GLU B N 1
ATOM 1503 C CA . GLU B 1 62 ? 10.68 -31.078 -15.602 1 97 62 GLU B CA 1
ATOM 1504 C C . GLU B 1 62 ? 10.102 -32.469 -15.289 1 97 62 GLU B C 1
ATOM 1506 O O . GLU B 1 62 ? 10.758 -33.281 -14.625 1 97 62 GLU B O 1
ATOM 1511 N N . ILE B 1 63 ? 8.875 -32.719 -15.766 1 97.94 63 ILE B N 1
ATOM 1512 C CA . ILE B 1 63 ? 8.297 -34.062 -15.68 1 97.94 63 ILE B CA 1
ATOM 1513 C C . ILE B 1 63 ? 7.773 -34.469 -17.047 1 97.94 63 ILE B C 1
ATOM 1515 O O . ILE B 1 63 ? 7.402 -33.625 -17.875 1 97.94 63 ILE B O 1
ATOM 1519 N N . VAL B 1 64 ? 7.75 -35.75 -17.328 1 98.12 64 VAL B N 1
ATOM 1520 C CA . VAL B 1 64 ? 7.203 -36.281 -18.562 1 98.12 64 VAL B CA 1
ATOM 1521 C C . VAL B 1 64 ? 5.891 -37.031 -18.281 1 98.12 64 VAL B C 1
ATOM 1523 O O . VAL B 1 64 ? 5.758 -37.688 -17.25 1 98.12 64 VAL B O 1
ATOM 1526 N N . TYR B 1 65 ? 5.023 -36.938 -19.172 1 98.25 65 TYR B N 1
ATOM 1527 C CA . TYR B 1 65 ? 3.668 -37.438 -18.969 1 98.25 65 TYR B CA 1
ATOM 1528 C C . TYR B 1 65 ? 3.674 -38.938 -18.625 1 98.25 65 TYR B C 1
ATOM 1530 O O . TYR B 1 65 ? 2.922 -39.375 -17.766 1 98.25 65 TYR B O 1
ATOM 1538 N N . PRO B 1 66 ? 4.574 -39.75 -19.172 1 98.06 66 PRO B N 1
ATOM 1539 C CA . PRO B 1 66 ? 4.574 -41.188 -18.844 1 98.06 66 PRO B CA 1
ATOM 1540 C C . PRO B 1 66 ? 4.895 -41.469 -17.375 1 98.06 66 PRO B C 1
ATOM 1542 O O . PRO B 1 66 ? 4.535 -42.5 -16.844 1 98.06 66 PRO B O 1
ATOM 1545 N N . ASP B 1 67 ? 5.504 -40.5 -16.703 1 98.06 67 ASP B N 1
ATOM 1546 C CA . ASP B 1 67 ? 5.902 -40.719 -15.312 1 98.06 67 ASP B CA 1
ATOM 1547 C C . ASP B 1 67 ? 4.781 -40.312 -14.359 1 98.06 67 ASP B C 1
ATOM 1549 O O . ASP B 1 67 ? 4.855 -40.562 -13.156 1 98.06 67 ASP B O 1
ATOM 1553 N N . VAL B 1 68 ? 3.75 -39.781 -14.867 1 98.38 68 VAL B N 1
ATOM 1554 C CA . VAL B 1 68 ? 2.662 -39.312 -14.023 1 98.38 68 VAL B CA 1
ATOM 1555 C C . VAL B 1 68 ? 1.738 -40.469 -13.656 1 98.38 68 VAL B C 1
ATOM 1557 O O . VAL B 1 68 ? 1.257 -41.188 -14.539 1 98.38 68 VAL B O 1
ATOM 1560 N N . VAL B 1 69 ? 1.399 -40.594 -12.375 1 97.88 69 VAL B N 1
ATOM 1561 C CA . VAL B 1 69 ? 0.548 -41.688 -11.961 1 97.88 69 VAL B CA 1
ATOM 1562 C C . VAL B 1 69 ? -0.743 -41.156 -11.344 1 97.88 69 VAL B C 1
ATOM 1564 O O . VAL B 1 69 ? -1.733 -41.875 -11.227 1 97.88 69 VAL B O 1
ATOM 1567 N N . GLU B 1 70 ? -0.653 -39.906 -10.898 1 97 70 GLU B N 1
ATOM 1568 C CA . GLU B 1 70 ? -1.842 -39.281 -10.328 1 97 70 GLU B CA 1
ATOM 1569 C C . GLU B 1 70 ? -1.783 -37.781 -10.469 1 97 70 GLU B C 1
ATOM 1571 O O . GLU B 1 70 ? -0.702 -37.188 -10.422 1 97 70 GLU B O 1
ATOM 1576 N N . ILE B 1 71 ? -2.941 -37.188 -10.688 1 97.81 71 ILE B N 1
ATOM 1577 C CA . ILE B 1 71 ? -3.055 -35.719 -10.727 1 97.81 71 ILE B CA 1
ATOM 1578 C C . ILE B 1 71 ? -4.113 -35.25 -9.734 1 97.81 71 ILE B C 1
ATOM 1580 O O . ILE B 1 71 ? -5.207 -35.844 -9.672 1 97.81 71 ILE B O 1
ATOM 1584 N N . ARG B 1 72 ? -3.771 -34.281 -8.961 1 96.5 72 ARG B N 1
ATOM 1585 C CA . ARG B 1 72 ? -4.715 -33.594 -8.094 1 96.5 72 ARG B CA 1
ATOM 1586 C C . ARG B 1 72 ? -4.766 -32.094 -8.406 1 96.5 72 ARG B C 1
ATOM 1588 O O . ARG B 1 72 ? -3.738 -31.484 -8.695 1 96.5 72 ARG B O 1
ATOM 1595 N N . THR B 1 73 ? -6.004 -31.609 -8.375 1 96.62 73 THR B N 1
ATOM 1596 C CA . THR B 1 73 ? -6.117 -30.203 -8.766 1 96.62 73 THR B CA 1
ATOM 1597 C C . THR B 1 73 ? -7.078 -29.453 -7.848 1 96.62 73 THR B C 1
ATOM 1599 O O . THR B 1 73 ? -7.887 -30.078 -7.152 1 96.62 73 THR B O 1
ATOM 1602 N N . VAL B 1 74 ? -6.812 -28.203 -7.75 1 94.44 74 VAL B N 1
ATOM 1603 C CA . VAL B 1 74 ? -7.727 -27.281 -7.086 1 94.44 74 VAL B CA 1
ATOM 1604 C C . VAL B 1 74 ? -8 -26.078 -8 1 94.44 74 VAL B C 1
ATOM 1606 O O . VAL B 1 74 ? -7.125 -25.25 -8.227 1 94.44 74 VAL B O 1
ATOM 1609 N N . LYS B 1 75 ? -9.18 -26.031 -8.492 1 93.19 75 LYS B N 1
ATOM 1610 C CA . LYS B 1 75 ? -9.586 -24.922 -9.336 1 93.19 75 LYS B CA 1
ATOM 1611 C C . LYS B 1 75 ? -9.953 -23.703 -8.492 1 93.19 75 LYS B C 1
ATOM 1613 O O . LYS B 1 75 ? -10.586 -23.828 -7.441 1 93.19 75 LYS B O 1
ATOM 1618 N N . ARG B 1 76 ? -9.586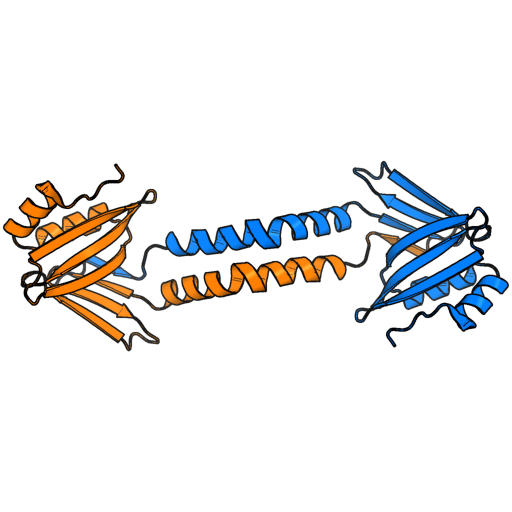 -22.5 -9.008 1 91.06 76 ARG B N 1
ATOM 1619 C CA . ARG B 1 76 ? -9.906 -21.281 -8.297 1 91.06 76 ARG B CA 1
ATOM 1620 C C . ARG B 1 76 ? -10.938 -20.453 -9.055 1 91.06 76 ARG B C 1
ATOM 1622 O O . ARG B 1 76 ? -11.281 -20.781 -10.195 1 91.06 76 ARG B O 1
ATOM 1629 N N . LEU B 1 77 ? -11.445 -19.328 -8.398 1 87.88 77 LEU B N 1
ATOM 1630 C CA . LEU B 1 77 ? -12.586 -18.562 -8.867 1 87.88 77 LEU B CA 1
ATOM 1631 C C . LEU B 1 77 ? -12.25 -17.812 -10.156 1 87.88 77 LEU B C 1
ATOM 1633 O O . LEU B 1 77 ? -13.125 -17.578 -10.984 1 87.88 77 LEU B O 1
ATOM 1637 N N . PHE B 1 78 ? -11.039 -17.5 -10.5 1 91.19 78 PHE B N 1
ATOM 1638 C CA . PHE B 1 78 ? -10.695 -16.656 -11.641 1 91.19 78 PHE B CA 1
ATOM 1639 C C . PHE B 1 78 ? -10.195 -17.516 -12.805 1 91.19 78 PHE B C 1
ATOM 1641 O O . PHE B 1 78 ? -9.641 -16.984 -13.773 1 91.19 78 PHE B O 1
ATOM 1648 N N . GLY B 1 79 ? -10.375 -18.781 -12.789 1 92.75 79 GLY B N 1
ATOM 1649 C CA . GLY B 1 79 ? -10.031 -19.656 -13.898 1 92.75 79 GLY B CA 1
ATOM 1650 C C . GLY B 1 79 ? -8.641 -20.25 -13.773 1 92.75 79 GLY B C 1
ATOM 1651 O O . GLY B 1 79 ? -8.195 -21 -14.656 1 92.75 79 GLY B O 1
ATOM 1652 N N . ASP B 1 80 ? -7.945 -19.766 -12.766 1 95.88 80 ASP B N 1
ATOM 1653 C CA . ASP B 1 80 ? -6.641 -20.359 -12.492 1 95.88 80 ASP B CA 1
ATOM 1654 C C . ASP B 1 80 ? -6.758 -21.484 -11.477 1 95.88 80 ASP B C 1
ATOM 1656 O O . ASP B 1 80 ? -7.863 -21.828 -11.039 1 95.88 80 ASP B O 1
ATOM 1660 N N . GLY B 1 81 ? -5.707 -22.219 -11.258 1 95.56 81 GLY B N 1
ATOM 1661 C CA . GLY B 1 81 ? -5.73 -23.328 -10.305 1 95.56 81 GLY B CA 1
ATOM 1662 C C . GLY B 1 81 ? -4.355 -23.906 -10.039 1 95.56 81 GLY B C 1
ATOM 1663 O O . GLY B 1 81 ? -3.365 -23.469 -10.625 1 95.56 81 GLY B O 1
ATOM 1664 N N . ASP B 1 82 ? -4.355 -24.812 -9.125 1 96.56 82 ASP B N 1
ATOM 1665 C CA . ASP B 1 82 ? -3.135 -25.531 -8.758 1 96.56 82 ASP B CA 1
ATOM 1666 C C . ASP B 1 82 ? -3.213 -27 -9.164 1 96.56 82 ASP B C 1
ATOM 1668 O O . ASP B 1 82 ? -4.297 -27.578 -9.18 1 96.56 82 ASP B O 1
ATOM 1672 N N . MET B 1 83 ? -2.051 -27.516 -9.57 1 97.5 83 MET B N 1
ATOM 1673 C CA . MET B 1 83 ? -1.953 -28.922 -9.945 1 97.5 83 MET B CA 1
ATOM 1674 C C . MET B 1 83 ? -0.797 -29.594 -9.211 1 97.5 83 MET B C 1
ATOM 1676 O O . MET B 1 83 ? 0.263 -29 -9.031 1 97.5 83 MET B O 1
ATOM 1680 N N . VAL B 1 84 ? -1.041 -30.719 -8.797 1 97.44 84 VAL B N 1
ATOM 1681 C CA . VAL B 1 84 ? 0.005 -31.547 -8.211 1 97.44 84 VAL B CA 1
ATOM 1682 C C . VAL B 1 84 ? 0.096 -32.875 -8.969 1 97.44 84 VAL B C 1
ATOM 1684 O O . VAL B 1 84 ? -0.917 -33.531 -9.188 1 97.44 84 VAL B O 1
ATOM 1687 N N . PHE B 1 85 ? 1.266 -33.219 -9.438 1 98.12 85 PHE B N 1
ATOM 1688 C CA . PHE B 1 85 ? 1.53 -34.469 -10.141 1 98.12 85 PHE B CA 1
ATOM 1689 C C . PHE B 1 85 ? 2.307 -35.438 -9.25 1 98.12 85 PHE B C 1
ATOM 1691 O O . PHE B 1 85 ? 3.33 -35.062 -8.672 1 98.12 85 PHE B O 1
ATOM 1698 N N . PHE B 1 86 ? 1.791 -36.562 -9.117 1 97.75 86 PHE B N 1
ATOM 1699 C CA . PHE B 1 86 ? 2.512 -37.656 -8.453 1 97.75 86 PHE B CA 1
ATOM 1700 C C . PHE B 1 86 ? 3.201 -38.562 -9.477 1 97.75 86 PHE B C 1
ATOM 1702 O O . PHE B 1 86 ? 2.57 -39 -10.43 1 97.75 86 PHE B O 1
ATOM 1709 N N . LEU B 1 87 ? 4.469 -38.688 -9.328 1 98.31 87 LEU B N 1
ATOM 1710 C CA . LEU B 1 87 ? 5.266 -39.406 -10.312 1 98.31 87 LEU B CA 1
ATOM 1711 C C . LEU B 1 87 ? 5.516 -40.844 -9.859 1 98.31 87 LEU B C 1
ATOM 1713 O O . LEU B 1 87 ? 5.305 -41.188 -8.695 1 98.31 87 LEU B O 1
ATOM 1717 N N . ARG B 1 88 ? 5.973 -41.656 -10.742 1 97.62 88 ARG B N 1
ATOM 1718 C CA . ARG B 1 88 ? 6.191 -43.062 -10.523 1 97.62 88 ARG B CA 1
ATOM 1719 C C . ARG B 1 88 ? 7.27 -43.312 -9.461 1 97.62 88 ARG B C 1
ATOM 1721 O O . ARG B 1 88 ? 7.199 -44.25 -8.695 1 97.62 88 ARG B O 1
ATOM 1728 N N . ASP B 1 89 ? 8.141 -42.375 -9.367 1 97.12 89 ASP B N 1
ATOM 1729 C CA . ASP B 1 89 ? 9.242 -42.531 -8.43 1 97.12 89 ASP B CA 1
ATOM 1730 C C . ASP B 1 89 ? 8.859 -42.031 -7.039 1 97.12 89 ASP B C 1
ATOM 1732 O O . ASP B 1 89 ? 9.688 -42.031 -6.125 1 97.12 89 ASP B O 1
ATOM 1736 N N . GLY B 1 90 ? 7.691 -41.531 -6.938 1 97.06 90 GLY B N 1
ATOM 1737 C CA . GLY B 1 90 ? 7.223 -41.062 -5.648 1 97.06 90 GLY B CA 1
ATOM 1738 C C . GLY B 1 90 ? 7.359 -39.562 -5.477 1 97.06 90 GLY B C 1
ATOM 1739 O O . GLY B 1 90 ? 6.883 -39 -4.488 1 97.06 90 GLY B O 1
ATOM 1740 N N . ALA B 1 91 ? 8 -38.969 -6.465 1 97.06 91 ALA B N 1
ATOM 1741 C CA . ALA B 1 91 ? 8.18 -37.531 -6.387 1 97.06 91 ALA B CA 1
ATOM 1742 C C . ALA B 1 91 ? 6.871 -36.781 -6.645 1 97.06 91 ALA B C 1
ATOM 1744 O O . ALA B 1 91 ? 5.969 -37.312 -7.289 1 97.06 91 ALA B O 1
ATOM 1745 N N . LYS B 1 92 ? 6.832 -35.656 -6.031 1 97.06 92 LYS B N 1
ATOM 1746 C CA . LYS B 1 92 ? 5.699 -34.75 -6.242 1 97.06 92 LYS B CA 1
ATOM 1747 C C . LYS B 1 92 ? 6.117 -33.5 -7.012 1 97.06 92 LYS B C 1
ATOM 1749 O O . LYS B 1 92 ? 7.168 -32.938 -6.738 1 97.06 92 LYS B O 1
ATOM 1754 N N . PHE B 1 93 ? 5.348 -33.156 -8.008 1 97.5 93 PHE B N 1
ATOM 1755 C CA . PHE B 1 93 ? 5.586 -31.953 -8.828 1 97.5 93 PHE B CA 1
ATOM 1756 C C . PHE B 1 93 ? 4.395 -31.016 -8.758 1 97.5 93 PHE B C 1
ATOM 1758 O O . PHE B 1 93 ? 3.268 -31.391 -9.078 1 97.5 93 PHE B O 1
ATOM 1765 N N . GLU B 1 94 ? 4.652 -29.797 -8.258 1 96.69 94 GLU B N 1
ATOM 1766 C CA . GLU B 1 94 ? 3.549 -28.859 -8.047 1 96.69 94 GLU B CA 1
ATOM 1767 C C . GLU B 1 94 ? 3.641 -27.672 -9.008 1 96.69 94 GLU B C 1
ATOM 1769 O O . GLU B 1 94 ? 4.73 -27.156 -9.258 1 96.69 94 GLU B O 1
ATOM 1774 N N . MET B 1 95 ? 2.541 -27.328 -9.609 1 96.19 95 MET B N 1
ATOM 1775 C CA . MET B 1 95 ? 2.354 -26.109 -10.398 1 96.19 95 MET B CA 1
ATOM 1776 C C . MET B 1 95 ? 1.244 -25.25 -9.805 1 96.19 95 MET B C 1
ATOM 1778 O O . MET B 1 95 ? 0.086 -25.672 -9.758 1 96.19 95 MET B O 1
ATOM 1782 N N . ARG B 1 96 ? 1.645 -24.031 -9.375 1 94.12 96 ARG B N 1
ATOM 1783 C CA . ARG B 1 96 ? 0.663 -23.156 -8.742 1 94.12 96 ARG B CA 1
ATOM 1784 C C . ARG B 1 96 ? 0.189 -22.078 -9.703 1 94.12 96 ARG B C 1
ATOM 1786 O O . ARG B 1 96 ? 0.955 -21.609 -10.555 1 94.12 96 ARG B O 1
ATOM 1793 N N . ASN B 1 97 ? -1.011 -21.75 -9.547 1 95.19 97 ASN B N 1
ATOM 1794 C CA . ASN B 1 97 ? -1.609 -20.641 -10.266 1 95.19 97 ASN B CA 1
ATOM 1795 C C . ASN B 1 97 ? -1.473 -20.812 -11.781 1 95.19 97 ASN B C 1
ATOM 1797 O O . ASN B 1 97 ? -0.999 -19.906 -12.469 1 95.19 97 ASN B O 1
ATOM 1801 N N . VAL B 1 98 ? -1.855 -22 -12.227 1 96.5 98 VAL B N 1
ATOM 1802 C CA . VAL B 1 98 ? -1.848 -22.312 -13.656 1 96.5 98 VAL B CA 1
ATOM 1803 C C . VAL B 1 98 ? -2.975 -21.547 -14.352 1 96.5 98 VAL B C 1
ATOM 1805 O O . VAL B 1 98 ? -4.141 -21.672 -13.969 1 96.5 98 VAL B O 1
ATOM 1808 N N . PRO B 1 99 ? -2.621 -20.734 -15.367 1 95.19 99 PRO B N 1
ATOM 1809 C CA . PRO B 1 99 ? -3.684 -20 -16.078 1 95.19 99 PRO B CA 1
ATOM 1810 C C . PRO B 1 99 ? -4.535 -20.922 -16.953 1 95.19 99 PRO B C 1
ATOM 1812 O O . PRO B 1 99 ? -4.098 -22.016 -17.312 1 95.19 99 PRO B O 1
ATOM 1815 N N . ASN B 1 100 ? -5.789 -20.422 -17.297 1 95.38 100 ASN B N 1
ATOM 1816 C CA . ASN B 1 100 ? -6.68 -21.219 -18.141 1 95.38 100 ASN B CA 1
ATOM 1817 C C . ASN B 1 100 ? -6.711 -22.672 -17.688 1 95.38 100 ASN B C 1
ATOM 1819 O O . ASN B 1 100 ? -6.512 -23.578 -18.5 1 95.38 100 ASN B O 1
ATOM 1823 N N . PHE B 1 101 ? -6.992 -22.844 -16.453 1 96.75 101 PHE B N 1
ATOM 1824 C CA . PHE B 1 101 ? -6.844 -24.109 -15.758 1 96.75 101 PHE B CA 1
ATOM 1825 C C . PHE B 1 101 ? -7.586 -25.219 -16.5 1 96.75 101 PHE B C 1
ATOM 1827 O O . PHE B 1 101 ? -7.02 -26.281 -16.766 1 96.75 101 PHE B O 1
ATOM 1834 N N . GLU B 1 102 ? -8.812 -25 -16.875 1 96.31 102 GLU B N 1
ATOM 1835 C CA . GLU B 1 102 ? -9.648 -26.031 -17.469 1 96.31 102 GLU B CA 1
ATOM 1836 C C . GLU B 1 102 ? -9.086 -26.5 -18.812 1 96.31 102 GLU B C 1
ATOM 1838 O O . GLU B 1 102 ? -8.984 -27.703 -19.078 1 96.31 102 GLU B O 1
ATOM 1843 N N . GLU B 1 103 ? -8.766 -25.516 -19.656 1 97.31 103 GLU B N 1
ATOM 1844 C CA . GLU B 1 103 ? -8.18 -25.859 -20.938 1 97.31 103 GLU B CA 1
ATOM 1845 C C . GLU B 1 103 ? -6.84 -26.562 -20.766 1 97.31 103 GLU B C 1
ATOM 1847 O O . GLU B 1 103 ? -6.543 -27.516 -21.5 1 97.31 103 GLU B O 1
ATOM 1852 N N . THR B 1 104 ? -6.082 -26.062 -19.844 1 97.88 104 THR B N 1
ATOM 1853 C CA . THR B 1 104 ? -4.781 -26.672 -19.562 1 97.88 104 THR B CA 1
ATOM 1854 C C . THR B 1 104 ? -4.949 -28.109 -19.094 1 97.88 104 THR B C 1
ATOM 1856 O O . THR B 1 104 ? -4.246 -29 -19.562 1 97.88 104 THR B O 1
ATOM 1859 N N . MET B 1 105 ? -5.895 -28.328 -18.219 1 97.06 105 MET B N 1
ATOM 1860 C CA . MET B 1 105 ? -6.121 -29.672 -17.688 1 97.06 105 MET B CA 1
ATOM 1861 C C . MET B 1 105 ? -6.586 -30.609 -18.781 1 97.06 105 MET B C 1
ATOM 1863 O O . MET B 1 105 ? -6.145 -31.766 -18.844 1 97.06 105 MET B O 1
ATOM 1867 N N . GLU B 1 106 ? -7.449 -30.141 -19.625 1 97.19 106 GLU B N 1
ATOM 1868 C CA . GLU B 1 106 ? -7.91 -30.969 -20.734 1 97.19 106 GLU B CA 1
ATOM 1869 C C . GLU B 1 106 ? -6.746 -31.391 -21.641 1 97.19 106 GLU B C 1
ATOM 1871 O O . GLU B 1 106 ? -6.664 -32.531 -22.062 1 97.19 106 GLU B O 1
ATOM 1876 N N . PHE B 1 107 ? -5.898 -30.422 -21.906 1 98.38 107 PHE B N 1
ATOM 1877 C CA . PHE B 1 107 ? -4.723 -30.719 -22.719 1 98.38 107 PHE B CA 1
ATOM 1878 C C . PHE B 1 107 ? -3.844 -31.766 -22.047 1 98.38 107 PHE B C 1
ATOM 1880 O O . PHE B 1 107 ? -3.396 -32.719 -22.703 1 98.38 107 PHE B O 1
ATOM 1887 N N . ILE B 1 108 ? -3.611 -31.562 -20.781 1 98.25 108 ILE B N 1
ATOM 1888 C CA . ILE B 1 108 ? -2.752 -32.469 -20.031 1 98.25 108 ILE B CA 1
ATOM 1889 C C . ILE B 1 108 ? -3.371 -33.875 -20 1 98.25 108 ILE B C 1
ATOM 1891 O O . ILE B 1 108 ? -2.676 -34.875 -20.203 1 98.25 108 ILE B O 1
ATOM 1895 N N . LEU B 1 109 ? -4.664 -33.969 -19.844 1 97.56 109 LEU B N 1
ATOM 1896 C CA . LEU B 1 109 ? -5.359 -35.25 -19.75 1 97.56 109 LEU B CA 1
ATOM 1897 C C . LEU B 1 109 ? -5.273 -36.031 -21.078 1 97.56 109 LEU B C 1
ATOM 1899 O O . LEU B 1 109 ? -5.336 -37.25 -21.094 1 97.56 109 LEU B O 1
ATOM 1903 N N . ARG B 1 110 ? -5.012 -35.312 -22.125 1 97.62 110 ARG B N 1
ATOM 1904 C CA . ARG B 1 110 ? -4.867 -35.969 -23.438 1 97.62 110 ARG B CA 1
ATOM 1905 C C . ARG B 1 110 ? -3.494 -36.594 -23.594 1 97.62 110 ARG B C 1
ATOM 1907 O O . ARG B 1 110 ? -3.279 -37.406 -24.484 1 97.62 110 ARG B O 1
ATOM 1914 N N . ASN B 1 111 ? -2.643 -36.219 -22.688 1 97.88 111 ASN B N 1
ATOM 1915 C CA . ASN B 1 111 ? -1.263 -36.656 -22.875 1 97.88 111 ASN B CA 1
ATOM 1916 C C . ASN B 1 111 ? -0.823 -37.594 -21.766 1 97.88 111 ASN B C 1
ATOM 1918 O O . ASN B 1 111 ? 0.29 -38.125 -21.797 1 97.88 111 ASN B O 1
ATOM 1922 N N . VAL B 1 112 ? -1.68 -37.812 -20.844 1 97.5 112 VAL B N 1
ATOM 1923 C CA . VAL B 1 112 ? -1.368 -38.781 -19.797 1 97.5 112 VAL B CA 1
ATOM 1924 C C . VAL B 1 112 ? -2.082 -40.094 -20.078 1 97.5 112 VAL B C 1
ATOM 1926 O O . VAL B 1 112 ? -2.932 -40.188 -20.969 1 97.5 112 VAL B O 1
ATOM 1929 N N . ASP B 1 113 ? -1.687 -41.062 -19.328 1 97.12 113 ASP B N 1
ATOM 1930 C CA . ASP B 1 113 ? -2.268 -42.406 -19.516 1 97.12 113 ASP B CA 1
ATOM 1931 C C . ASP B 1 113 ? -3.756 -42.406 -19.172 1 97.12 113 ASP B C 1
ATOM 1933 O O . ASP B 1 113 ? -4.191 -41.688 -18.266 1 97.12 113 ASP B O 1
ATOM 1937 N N . GLU B 1 114 ? -4.473 -43.281 -19.781 1 96.81 114 GLU B N 1
ATOM 1938 C CA . GLU B 1 114 ? -5.918 -43.375 -19.578 1 96.81 114 GLU B CA 1
ATOM 1939 C C . GLU B 1 114 ? -6.258 -43.719 -18.125 1 96.81 114 GLU B C 1
ATOM 1941 O O . GLU B 1 114 ? -7.27 -43.25 -17.609 1 96.81 114 GLU B O 1
ATOM 1946 N N . ASP B 1 115 ? -5.441 -44.469 -17.516 1 96.19 115 ASP B N 1
ATOM 1947 C CA . ASP B 1 115 ? -5.668 -44.844 -16.109 1 96.19 115 ASP B CA 1
ATOM 1948 C C . ASP B 1 115 ? -5.598 -43.594 -15.211 1 96.19 115 ASP B C 1
ATOM 1950 O O . ASP B 1 115 ? -6.367 -43.469 -14.258 1 96.19 115 ASP B O 1
ATOM 1954 N N . VAL B 1 116 ? -4.711 -42.75 -15.547 1 97.31 116 VAL B N 1
ATOM 1955 C CA . VAL B 1 116 ? -4.551 -41.5 -14.789 1 97.31 116 VAL B CA 1
ATOM 1956 C C . VAL B 1 116 ? -5.762 -40.594 -15.016 1 97.31 116 VAL B C 1
ATOM 1958 O O . VAL B 1 116 ? -6.234 -39.938 -14.086 1 97.31 116 VAL B O 1
ATOM 1961 N N . VAL B 1 117 ? -6.363 -40.562 -16.234 1 96.88 117 VAL B N 1
ATOM 1962 C CA . VAL B 1 117 ? -7.547 -39.781 -16.562 1 96.88 117 VAL B CA 1
ATOM 1963 C C . VAL B 1 117 ? -8.742 -40.25 -15.742 1 96.88 117 VAL B C 1
ATOM 1965 O O . VAL B 1 117 ? -9.453 -39.438 -15.148 1 96.88 117 VAL B O 1
ATOM 1968 N N . LYS B 1 118 ? -8.867 -41.531 -15.703 1 95.5 118 LYS B N 1
ATOM 1969 C CA . LYS B 1 118 ? -9.977 -42.125 -14.961 1 95.5 118 LYS B CA 1
ATOM 1970 C C . LYS B 1 118 ? -9.867 -41.812 -13.469 1 95.5 118 LYS B C 1
ATOM 1972 O O . LYS B 1 118 ? -10.867 -41.5 -12.82 1 95.5 118 LYS B O 1
ATOM 1977 N N . MET B 1 119 ? -8.75 -41.906 -13.008 1 94.62 119 MET B N 1
ATOM 1978 C CA . MET B 1 119 ? -8.523 -41.625 -11.594 1 94.62 119 MET B CA 1
ATOM 1979 C C . MET B 1 119 ? -8.82 -40.156 -11.273 1 94.62 119 MET B C 1
ATOM 1981 O O . MET B 1 119 ? -9.422 -39.875 -10.25 1 94.62 119 MET B O 1
ATOM 1985 N N . TYR B 1 120 ? -8.383 -39.344 -12.188 1 94.69 120 TYR B N 1
ATOM 1986 C CA . TYR B 1 120 ? -8.602 -37.906 -11.984 1 94.69 120 TYR B CA 1
ATOM 1987 C C . TYR B 1 120 ? -10.086 -37.562 -12.023 1 94.69 120 TYR B C 1
ATOM 1989 O O . TYR B 1 120 ? -10.578 -36.781 -11.203 1 94.69 120 TYR B O 1
ATOM 1997 N N . ARG B 1 121 ? -10.773 -38.062 -12.922 1 91.38 121 ARG B N 1
ATOM 1998 C CA . ARG B 1 121 ? -12.188 -37.781 -13.109 1 91.38 121 ARG B CA 1
ATOM 1999 C C . ARG B 1 121 ? -13.016 -38.344 -11.961 1 91.38 121 ARG B C 1
ATOM 2001 O O . ARG B 1 121 ? -14.055 -37.812 -11.602 1 91.38 121 ARG B O 1
ATOM 2008 N N . ASN B 1 122 ? -12.602 -39.438 -11.359 1 87.12 122 ASN B N 1
ATOM 2009 C CA . ASN B 1 122 ? -13.32 -40.062 -10.25 1 87.12 122 ASN B CA 1
ATOM 2010 C C . ASN B 1 122 ? -13 -39.344 -8.93 1 87.12 122 ASN B C 1
ATOM 2012 O O . ASN B 1 122 ? -13.883 -39.188 -8.086 1 87.12 122 ASN B O 1
ATOM 2016 N N . LYS B 1 123 ? -11.688 -38.938 -8.57 1 74.25 123 LYS B N 1
ATOM 2017 C CA . LYS B 1 123 ? -11.242 -38.469 -7.262 1 74.25 123 LYS B CA 1
ATOM 2018 C C . LYS B 1 123 ? -10.656 -37.062 -7.352 1 74.25 123 LYS B C 1
ATOM 2020 O O . LYS B 1 123 ? -10.609 -36.344 -6.355 1 74.25 123 LYS B O 1
ATOM 2025 N N . GLY B 1 124 ? -10.125 -36.75 -8.406 1 62.16 124 GLY B N 1
ATOM 2026 C CA . GLY B 1 124 ? -9.047 -35.812 -8.516 1 62.16 124 GLY B CA 1
ATOM 2027 C C . GLY B 1 124 ? -9.508 -34.375 -8.344 1 62.16 124 GLY B C 1
ATOM 2028 O O . GLY B 1 124 ? -8.703 -33.469 -8.047 1 62.16 124 GLY B O 1
ATOM 2029 N N . ASP B 1 125 ? -10.812 -34.062 -8.742 1 59.38 125 ASP B N 1
ATOM 2030 C CA . ASP B 1 125 ? -11.227 -32.688 -8.578 1 59.38 125 ASP B CA 1
ATOM 2031 C C . ASP B 1 125 ? -11.445 -32.344 -7.102 1 59.38 125 ASP B C 1
ATOM 2033 O O . ASP B 1 125 ? -12.25 -33 -6.426 1 59.38 125 ASP B O 1
ATOM 2037 N N . VAL B 1 126 ? -10.43 -32.188 -6.383 1 56.12 126 VAL B N 1
ATOM 2038 C CA . VAL B 1 126 ? -10.734 -31.781 -5.016 1 56.12 126 VAL B CA 1
ATOM 2039 C C . VAL B 1 126 ? -11.555 -30.5 -5.031 1 56.12 126 VAL B C 1
ATOM 2041 O O . VAL B 1 126 ? -11.07 -29.453 -5.434 1 56.12 126 VAL B O 1
ATOM 2044 N N . GLY B 1 127 ? -12.562 -30.516 -5.598 1 44.88 127 GLY B N 1
ATOM 2045 C CA . GLY B 1 127 ? -13.547 -29.453 -5.688 1 44.88 127 GLY B CA 1
ATOM 2046 C C . GLY B 1 127 ? -13.734 -28.703 -4.387 1 44.88 127 GLY B C 1
ATOM 2047 O O . GLY B 1 127 ? -13.398 -29.219 -3.314 1 44.88 127 GLY B O 1
ATOM 2048 N N . ALA B 1 128 ? -13.859 -27.344 -4.492 1 41.59 128 ALA B N 1
ATOM 2049 C CA . ALA B 1 128 ? -14.367 -26.484 -3.428 1 41.59 128 ALA B CA 1
ATOM 2050 C C . ALA B 1 128 ? -15.633 -27.062 -2.803 1 41.59 128 ALA B C 1
ATOM 2052 O O . ALA B 1 128 ? -16.703 -27.062 -3.424 1 41.59 128 ALA B O 1
ATOM 2053 N N . ASN B 1 129 ? -15.656 -28.266 -2.338 1 27.53 129 ASN B N 1
ATOM 2054 C CA . ASN B 1 129 ? -16.875 -28.375 -1.545 1 27.53 129 ASN B CA 1
ATOM 2055 C C . ASN B 1 129 ? -16.906 -27.328 -0.428 1 27.53 129 ASN B C 1
ATOM 2057 O O . ASN B 1 129 ? -15.906 -27.125 0.259 1 27.53 129 ASN B O 1
#

pLDDT: mean 90.54, std 11.77, range [27.53, 98.38]